Protein AF-A0A928BDB2-F1 (afdb_monomer_lite)

Structure (mmCIF, N/CA/C/O backbone):
data_AF-A0A928BDB2-F1
#
_entry.id   AF-A0A928BDB2-F1
#
loop_
_atom_site.group_PDB
_atom_site.id
_atom_site.type_symbol
_atom_site.label_atom_id
_atom_site.label_alt_id
_atom_site.label_comp_id
_atom_site.label_asym_id
_atom_site.label_entity_id
_atom_site.label_seq_id
_atom_site.pdbx_PDB_ins_code
_atom_site.Cartn_x
_atom_site.Cartn_y
_atom_site.Cartn_z
_atom_site.occupancy
_atom_site.B_iso_or_equiv
_atom_site.auth_seq_id
_atom_site.auth_comp_id
_atom_site.auth_asym_id
_atom_site.auth_atom_id
_atom_site.pdbx_PDB_model_num
ATOM 1 N N . MET A 1 1 ? -39.402 -9.674 5.452 1.00 31.55 1 MET A N 1
ATOM 2 C CA . MET A 1 1 ? -39.489 -10.466 6.699 1.00 31.55 1 MET A CA 1
ATOM 3 C C . MET A 1 1 ? -38.070 -10.908 7.059 1.00 31.55 1 MET A C 1
ATOM 5 O O . MET A 1 1 ? -37.524 -11.750 6.364 1.00 31.55 1 MET A O 1
ATOM 9 N N . LYS A 1 2 ? -37.408 -10.257 8.029 1.00 37.53 2 LYS A N 1
ATOM 10 C CA . LYS A 1 2 ? -36.080 -10.679 8.516 1.00 37.53 2 LYS A CA 1
ATOM 11 C C . LYS A 1 2 ? -36.307 -11.825 9.501 1.00 37.53 2 LYS A C 1
ATOM 13 O O . LYS A 1 2 ? -36.962 -11.607 10.514 1.00 37.53 2 LYS A O 1
ATOM 18 N N . ILE A 1 3 ? -35.839 -13.030 9.179 1.00 40.62 3 ILE A N 1
ATOM 19 C CA . ILE A 1 3 ? -35.934 -14.186 10.079 1.00 40.62 3 ILE A CA 1
ATOM 20 C C . ILE A 1 3 ? -34.938 -13.949 11.229 1.00 40.62 3 ILE A C 1
ATOM 22 O O . ILE A 1 3 ? -33.734 -13.873 10.967 1.00 40.62 3 ILE A O 1
ATOM 26 N N . PRO A 1 4 ? -35.391 -13.788 12.485 1.00 36.84 4 PRO A N 1
ATOM 27 C CA . PRO A 1 4 ? -34.483 -13.612 13.612 1.00 36.84 4 PRO A CA 1
ATOM 28 C C . PRO A 1 4 ? -33.701 -14.916 13.831 1.00 36.84 4 PRO A C 1
ATOM 30 O O . PRO A 1 4 ? -34.296 -15.965 14.056 1.00 36.84 4 PRO A O 1
ATOM 33 N N . GLY A 1 5 ? -32.368 -14.862 13.723 1.00 44.06 5 GLY A N 1
ATOM 34 C CA . GLY A 1 5 ? -31.477 -16.014 13.955 1.00 44.06 5 GLY A CA 1
ATOM 35 C C . GLY A 1 5 ? -30.573 -16.421 12.784 1.00 44.06 5 GLY A C 1
ATOM 36 O O . GLY A 1 5 ? -29.736 -17.305 12.948 1.00 44.06 5 GLY A O 1
ATOM 37 N N . LEU A 1 6 ? -30.683 -15.763 11.626 1.00 42.44 6 LEU A N 1
ATOM 38 C CA . LEU A 1 6 ? -29.820 -15.984 10.459 1.00 42.44 6 LEU A CA 1
ATOM 39 C C . LEU A 1 6 ? -29.022 -14.712 10.131 1.00 42.44 6 LEU A C 1
ATOM 41 O O . LEU A 1 6 ? -29.273 -14.033 9.141 1.00 42.44 6 LEU A O 1
ATOM 45 N N . SER A 1 7 ? -28.042 -14.378 10.973 1.00 45.59 7 SER A N 1
ATOM 46 C CA . SER A 1 7 ? -26.923 -13.539 10.536 1.00 45.59 7 SER A CA 1
ATOM 47 C C . SER A 1 7 ? -25.962 -14.429 9.747 1.00 45.59 7 SER A C 1
ATOM 49 O O . SER A 1 7 ? -25.246 -15.267 10.304 1.00 45.59 7 SER A O 1
ATOM 51 N N . PHE A 1 8 ? -26.003 -14.313 8.420 1.00 44.00 8 PHE A N 1
ATOM 52 C CA . PHE A 1 8 ? -24.999 -14.919 7.552 1.00 44.00 8 PHE A CA 1
ATOM 53 C C . PHE A 1 8 ? -23.675 -14.195 7.800 1.00 44.00 8 PHE A C 1
ATOM 55 O O . PHE A 1 8 ? -23.442 -13.100 7.308 1.00 44.00 8 PHE A O 1
ATOM 62 N N . SER A 1 9 ? -22.827 -14.794 8.630 1.00 52.53 9 SER A N 1
ATOM 63 C CA . SER A 1 9 ? -21.434 -14.387 8.757 1.00 52.53 9 SER A CA 1
ATOM 64 C C . SER A 1 9 ? -20.658 -15.031 7.613 1.00 52.53 9 SER A C 1
ATOM 66 O O . SER A 1 9 ? -20.675 -16.262 7.493 1.00 52.53 9 SER A O 1
ATOM 68 N N . LEU A 1 10 ? -19.958 -14.225 6.805 1.00 54.22 10 LEU A N 1
ATOM 69 C CA . LEU A 1 10 ? -19.042 -14.729 5.776 1.00 54.22 10 LEU A CA 1
ATOM 70 C C . LEU A 1 10 ? -18.077 -15.759 6.379 1.00 54.22 10 LEU A C 1
ATOM 72 O O . LEU A 1 10 ? -17.937 -16.845 5.834 1.00 54.22 10 LEU A O 1
ATOM 76 N N . LYS A 1 11 ? -17.552 -15.507 7.589 1.00 53.16 11 LYS A N 1
ATOM 77 C CA . LYS A 1 11 ? -16.658 -16.405 8.354 1.00 53.16 11 LYS A CA 1
ATOM 78 C C . LYS A 1 11 ? -17.243 -17.819 8.574 1.00 53.16 11 LYS A C 1
ATOM 80 O O . LYS A 1 11 ? -16.490 -18.792 8.690 1.00 53.16 11 LYS A O 1
ATOM 85 N N . ARG A 1 12 ? -18.579 -17.958 8.597 1.00 54.62 12 ARG A N 1
ATOM 86 C CA . ARG A 1 12 ? -19.297 -19.248 8.659 1.00 54.62 12 ARG A CA 1
ATOM 87 C C . ARG A 1 12 ? -19.450 -19.891 7.274 1.00 54.62 12 ARG A C 1
ATOM 89 O O . ARG A 1 12 ? -19.385 -21.114 7.184 1.00 54.62 12 ARG A O 1
ATOM 96 N N . ALA A 1 13 ? -19.611 -19.086 6.222 1.00 58.12 13 ALA A N 1
ATOM 97 C CA . ALA A 1 13 ? -19.701 -19.534 4.831 1.00 58.12 13 ALA A CA 1
ATOM 98 C C . ALA A 1 13 ? -18.347 -20.019 4.272 1.00 58.12 13 ALA A C 1
ATOM 100 O O . ALA A 1 13 ? -18.311 -21.063 3.629 1.00 58.12 13 ALA A O 1
ATOM 101 N N . VAL A 1 14 ? -17.229 -19.355 4.605 1.00 63.56 14 VAL A N 1
ATOM 102 C CA . VAL A 1 14 ? -15.858 -19.786 4.227 1.00 63.56 14 VAL A CA 1
ATOM 103 C C . VAL A 1 14 ? -15.318 -20.957 5.066 1.00 63.56 14 VAL A C 1
ATOM 105 O O . VAL A 1 14 ? -14.190 -21.399 4.882 1.00 63.56 14 VAL A O 1
ATOM 108 N N . GLY A 1 15 ? -16.096 -21.491 6.015 1.00 49.78 15 GLY A N 1
ATOM 109 C CA . GLY A 1 15 ? -15.722 -22.698 6.764 1.00 49.78 15 GLY A CA 1
ATOM 110 C C . GLY A 1 15 ? -14.639 -22.510 7.838 1.00 49.78 15 GLY A C 1
ATOM 111 O O . GLY A 1 15 ? -14.321 -23.468 8.547 1.00 49.78 15 GLY A O 1
ATOM 112 N N . ILE A 1 16 ? -14.133 -21.292 8.054 1.00 66.62 16 ILE A N 1
ATOM 113 C CA . ILE A 1 16 ? -13.156 -20.967 9.112 1.00 66.62 16 ILE A CA 1
ATOM 114 C C . ILE A 1 16 ? -13.710 -21.350 10.492 1.00 66.62 16 ILE A C 1
ATOM 116 O O . ILE A 1 16 ? -13.006 -21.938 11.318 1.00 66.62 16 ILE A O 1
ATOM 120 N N . SER A 1 17 ? -15.004 -21.106 10.732 1.00 64.94 17 SER A N 1
ATOM 121 C CA . SER A 1 17 ? -15.677 -21.547 11.962 1.00 64.94 17 SER A CA 1
ATOM 122 C C . SER A 1 17 ? -15.656 -23.071 12.135 1.00 64.94 17 SER A C 1
ATOM 124 O O . SER A 1 17 ? -15.463 -23.561 13.248 1.00 64.94 17 SER A O 1
ATOM 126 N N . ALA A 1 18 ? -15.811 -23.831 11.047 1.00 64.69 18 ALA A N 1
ATOM 127 C CA . ALA A 1 18 ? -15.796 -25.291 11.083 1.00 64.69 18 ALA A CA 1
ATOM 128 C C . ALA A 1 18 ? -14.384 -25.841 11.345 1.00 64.69 18 ALA A C 1
ATOM 130 O O . ALA A 1 18 ? -14.238 -26.819 12.080 1.00 64.69 18 ALA A O 1
ATOM 131 N N . ILE A 1 19 ? -13.344 -25.196 10.808 1.00 71.06 19 ILE A N 1
ATOM 132 C CA . ILE A 1 19 ? -11.939 -25.549 11.065 1.00 71.06 19 ILE A CA 1
ATOM 133 C C . ILE A 1 19 ? -11.584 -25.288 12.534 1.00 71.06 19 ILE A C 1
ATOM 135 O O . ILE A 1 19 ? -11.127 -26.209 13.214 1.00 71.06 19 ILE A O 1
ATOM 139 N N . LYS A 1 20 ? -11.886 -24.092 13.065 1.00 64.69 20 LYS A N 1
ATOM 140 C CA . LYS A 1 20 ? -11.683 -23.763 14.491 1.00 64.69 20 LYS A CA 1
ATOM 141 C C . LYS A 1 20 ? -12.391 -24.773 15.403 1.00 64.69 20 LYS A C 1
ATOM 143 O O . LYS A 1 20 ? -11.802 -25.276 16.359 1.00 64.69 20 LYS A O 1
ATOM 148 N N . GLN A 1 21 ? -13.620 -25.161 15.059 1.00 67.44 21 GLN A N 1
ATOM 149 C CA . GLN A 1 21 ? -14.388 -26.145 15.823 1.00 67.44 21 GLN A CA 1
ATOM 150 C C . GLN A 1 21 ? -13.812 -27.570 15.735 1.00 67.44 21 GLN A C 1
ATOM 152 O O . GLN A 1 21 ? -13.824 -28.288 16.736 1.00 67.44 21 GLN A O 1
ATOM 157 N N . LYS A 1 22 ? -13.291 -27.995 14.574 1.00 72.50 22 LYS A N 1
ATOM 158 C CA . LYS A 1 22 ? -12.616 -29.297 14.408 1.00 72.50 22 LYS A CA 1
ATOM 159 C C . LYS A 1 22 ? -11.317 -29.364 15.211 1.00 72.50 22 LYS A C 1
ATOM 161 O O . LYS A 1 22 ? -11.119 -30.336 15.935 1.00 72.50 22 LYS A O 1
ATOM 166 N N . VAL A 1 23 ? -10.491 -28.317 15.153 1.00 63.38 23 VAL A N 1
ATOM 167 C CA . VAL A 1 23 ? -9.261 -28.204 15.956 1.00 63.38 23 VAL A CA 1
ATOM 168 C C . VAL A 1 23 ? -9.592 -28.205 17.449 1.00 63.38 23 VAL A C 1
ATOM 170 O O . VAL A 1 23 ? -8.959 -28.925 18.219 1.00 63.38 23 VAL A O 1
ATOM 173 N N . SER A 1 24 ? -10.642 -27.487 17.859 1.00 62.03 24 SER A N 1
ATOM 174 C CA . SER A 1 24 ? -11.088 -27.455 19.255 1.00 62.03 24 SER A CA 1
ATOM 175 C C . SER A 1 24 ? -11.591 -28.811 19.765 1.00 62.03 24 SER A C 1
ATOM 177 O O . SER A 1 24 ? -11.286 -29.196 20.892 1.00 62.03 24 SER A O 1
ATOM 179 N N . LYS A 1 25 ? -12.311 -29.577 18.932 1.00 67.62 25 LYS A N 1
ATOM 180 C CA . LYS A 1 25 ? -12.757 -30.941 19.270 1.00 67.62 25 LYS A CA 1
ATOM 181 C C . LYS A 1 25 ? -11.599 -31.940 19.324 1.00 67.62 25 LYS A C 1
ATOM 183 O O . LYS A 1 25 ? -11.608 -32.802 20.193 1.00 67.62 25 LYS A O 1
ATOM 188 N N . ALA A 1 26 ? -10.623 -31.818 18.423 1.00 61.00 26 ALA A N 1
ATOM 189 C CA . ALA A 1 26 ? -9.478 -32.725 18.347 1.00 61.00 26 ALA A CA 1
ATOM 190 C C . ALA A 1 26 ? -8.473 -32.505 19.490 1.00 61.00 26 ALA A C 1
ATOM 192 O O . ALA A 1 26 ? -7.998 -33.461 20.091 1.00 61.00 26 ALA A O 1
ATOM 193 N N . THR A 1 27 ? -8.173 -31.245 19.814 1.00 61.44 27 THR A N 1
ATOM 194 C CA . THR A 1 27 ? -7.215 -30.880 20.877 1.00 61.44 27 THR A CA 1
ATOM 195 C C . THR A 1 27 ? -7.868 -30.763 22.255 1.00 61.44 27 THR A C 1
ATOM 197 O O . THR A 1 27 ? -7.186 -30.705 23.276 1.00 61.44 27 THR A O 1
ATOM 200 N N . GLY A 1 28 ? -9.200 -30.665 22.309 1.00 49.97 28 GLY A N 1
ATOM 201 C CA . GLY A 1 28 ? -9.948 -30.342 23.521 1.00 49.97 28 GLY A CA 1
ATOM 202 C C . GLY A 1 28 ? -9.717 -28.911 24.023 1.00 49.97 28 GLY A C 1
ATOM 203 O O . GLY A 1 28 ? -10.238 -28.560 25.086 1.00 49.97 28 GLY A O 1
ATOM 204 N N . ILE A 1 29 ? -8.935 -28.087 23.320 1.00 56.69 29 ILE A N 1
ATOM 205 C CA . ILE A 1 29 ? -8.641 -26.699 23.683 1.00 56.69 29 ILE A CA 1
ATOM 206 C C . ILE A 1 29 ? -9.730 -25.815 23.061 1.00 56.69 29 ILE A C 1
ATOM 208 O O . ILE A 1 29 ? -9.936 -25.855 21.846 1.00 56.69 29 ILE A O 1
ATOM 212 N N . PRO A 1 30 ? -10.489 -25.052 23.864 1.00 58.44 30 PRO A N 1
ATOM 213 C CA . PRO A 1 30 ? -11.507 -24.158 23.333 1.00 58.44 30 PRO A CA 1
ATOM 214 C C . PRO 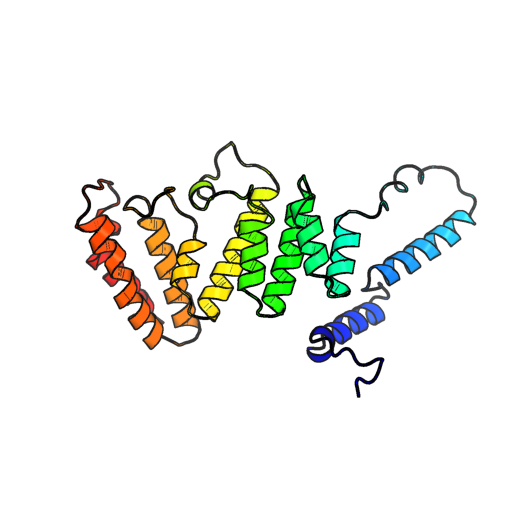A 1 30 ? -10.880 -23.135 22.383 1.00 58.44 30 PRO A C 1
ATOM 216 O O . PRO A 1 30 ? -9.984 -22.399 22.771 1.00 58.44 30 PRO A O 1
ATOM 219 N N . SER A 1 31 ? -11.358 -23.073 21.142 1.00 52.97 31 SER A N 1
ATOM 220 C CA . SER A 1 31 ? -10.875 -22.109 20.141 1.00 52.97 31 SER A CA 1
ATOM 221 C C . SER A 1 31 ? -11.578 -20.749 20.231 1.00 52.97 31 SER A C 1
ATOM 223 O O . SER A 1 31 ? -11.458 -19.933 19.321 1.00 52.97 31 SER A O 1
ATOM 225 N N . THR A 1 32 ? -12.394 -20.544 21.268 1.00 53.66 32 THR A N 1
ATOM 226 C CA . THR A 1 32 ? -13.110 -19.298 21.546 1.00 53.66 32 THR A CA 1
ATOM 227 C C . THR A 1 32 ? -12.691 -18.785 22.914 1.00 53.66 32 THR A C 1
ATOM 229 O O . THR A 1 32 ? -12.560 -19.569 23.859 1.00 53.66 32 THR A O 1
ATOM 232 N N . ARG A 1 33 ? -12.516 -17.466 23.034 1.00 48.22 33 ARG A N 1
ATOM 233 C CA . ARG A 1 33 ? -12.092 -16.800 24.272 1.00 48.22 33 ARG A CA 1
ATOM 234 C C . ARG A 1 33 ? -13.003 -17.158 25.453 1.00 48.22 33 ARG A C 1
ATOM 236 O O . ARG A 1 33 ? -12.516 -17.657 26.459 1.00 48.22 33 ARG A O 1
ATOM 243 N N . GLN A 1 34 ? -14.326 -17.103 25.261 1.00 54.03 34 GLN A N 1
ATOM 244 C CA . GLN A 1 34 ? -15.319 -17.544 26.260 1.00 54.03 34 GLN A CA 1
ATOM 245 C C . GLN A 1 34 ? -15.199 -19.026 26.647 1.00 54.03 34 GLN A C 1
ATOM 247 O O . GLN A 1 34 ? -15.426 -19.406 27.798 1.00 54.03 34 GLN A O 1
ATOM 252 N N . GLY A 1 35 ? -14.877 -19.900 25.689 1.00 49.28 35 GLY A N 1
ATOM 253 C CA . GLY A 1 35 ? -14.665 -21.317 25.966 1.00 49.28 35 GLY A CA 1
ATOM 254 C C . GLY A 1 35 ? -13.402 -21.540 26.797 1.00 49.28 35 GLY A C 1
ATOM 255 O O . GLY A 1 35 ? -13.408 -22.359 27.721 1.00 49.28 35 GLY A O 1
ATOM 256 N N . LEU A 1 36 ? -12.345 -20.780 26.500 1.00 61.34 36 LEU A N 1
ATOM 257 C CA . LEU A 1 36 ? -11.081 -20.792 27.228 1.00 61.34 36 LEU A CA 1
ATOM 258 C C . LEU A 1 36 ? -11.302 -20.292 28.661 1.00 61.34 36 LEU A C 1
ATOM 260 O O . LEU A 1 36 ? -10.942 -20.981 29.612 1.00 61.34 36 LEU A O 1
ATOM 264 N N . GLU A 1 37 ? -12.012 -19.175 28.813 1.00 55.47 37 GLU A N 1
ATOM 265 C CA . GLU A 1 37 ? -12.421 -18.584 30.091 1.00 55.47 37 GLU A CA 1
ATOM 266 C C . GLU A 1 37 ? -13.266 -19.543 30.934 1.00 55.47 37 GLU A C 1
ATOM 268 O O . GLU A 1 37 ? -13.017 -19.689 32.127 1.00 55.47 37 GLU A O 1
ATOM 273 N N . ARG A 1 38 ? -14.218 -20.277 30.341 1.00 68.69 38 ARG A N 1
ATOM 274 C CA . ARG A 1 38 ? -14.988 -21.308 31.063 1.00 68.69 38 ARG A CA 1
ATOM 275 C C . ARG A 1 38 ? -14.126 -22.481 31.514 1.00 68.69 38 ARG A C 1
ATOM 277 O O . ARG A 1 38 ? -14.346 -23.010 32.603 1.00 68.69 38 ARG A O 1
ATOM 284 N N . LYS A 1 39 ? -13.166 -22.918 30.695 1.00 61.91 39 LYS A N 1
ATOM 285 C CA . LYS A 1 39 ? -12.302 -24.064 31.018 1.00 61.91 39 LYS A CA 1
ATOM 286 C C . LYS A 1 39 ? -11.259 -23.697 32.073 1.00 61.91 39 LYS A C 1
ATOM 288 O O . LYS A 1 39 ? -11.028 -24.478 32.998 1.00 61.91 39 LYS A O 1
ATOM 293 N N . ILE A 1 40 ? -10.703 -22.492 31.983 1.00 57.22 40 ILE A N 1
ATOM 294 C CA . ILE A 1 40 ? -9.798 -21.910 32.976 1.00 57.22 40 ILE A CA 1
ATOM 295 C C . ILE A 1 40 ? -10.572 -21.609 34.260 1.00 57.22 40 ILE A C 1
ATOM 297 O O . ILE A 1 40 ? -10.187 -22.105 35.309 1.00 57.22 40 ILE A O 1
ATOM 301 N N . GLY A 1 41 ? -11.718 -20.930 34.189 1.00 48.34 41 GLY A N 1
ATOM 302 C CA . GLY A 1 41 ? -12.577 -20.619 35.337 1.00 48.34 41 GLY A CA 1
ATOM 303 C C . GLY A 1 41 ? -13.124 -21.859 36.050 1.00 48.34 41 GLY A C 1
ATOM 304 O O . GLY A 1 41 ? -13.133 -21.914 37.278 1.00 48.34 41 GLY A O 1
ATOM 305 N N . GLY A 1 42 ? -13.496 -22.909 35.310 1.00 60.97 42 GLY A N 1
ATOM 306 C CA . GLY A 1 42 ? -13.888 -24.201 35.883 1.00 60.97 42 GLY A CA 1
ATOM 307 C C . GLY A 1 42 ? -12.726 -24.934 36.561 1.00 60.97 42 GLY A C 1
ATOM 308 O O . GLY A 1 42 ? -12.913 -25.555 37.609 1.00 60.97 42 GLY A O 1
ATOM 309 N N . SER A 1 43 ? -11.518 -24.829 36.002 1.00 56.12 43 SER A N 1
ATOM 310 C CA . SER A 1 43 ? -10.293 -25.365 36.613 1.00 56.12 43 SER A CA 1
ATOM 311 C C . SER A 1 43 ? -9.891 -24.564 37.855 1.00 56.12 43 SER A C 1
ATOM 313 O O . SER A 1 43 ? -9.513 -25.155 38.864 1.00 56.12 43 SER A O 1
ATOM 315 N N . LEU A 1 44 ? -10.085 -23.243 37.829 1.00 48.53 44 LEU A N 1
ATOM 316 C CA . LEU A 1 44 ? -9.859 -22.327 38.945 1.00 48.53 44 LEU A CA 1
ATOM 317 C C . LEU A 1 44 ? -10.838 -22.603 40.095 1.00 48.53 44 LEU A C 1
ATOM 319 O O . LEU A 1 44 ? -10.417 -22.729 41.236 1.00 48.53 44 LEU A O 1
ATOM 323 N N . MET A 1 45 ? -12.132 -22.803 39.814 1.00 53.72 45 MET A N 1
ATOM 324 C CA . MET A 1 45 ? -13.127 -23.181 40.832 1.00 53.72 45 MET A CA 1
ATOM 325 C C . MET A 1 45 ? -12.842 -24.550 41.460 1.00 53.72 45 MET A C 1
ATOM 327 O O . MET A 1 45 ? -13.085 -24.743 42.654 1.00 53.72 45 MET A O 1
ATOM 331 N N . LYS A 1 46 ? -12.329 -25.509 40.678 1.00 50.34 46 LYS A N 1
ATOM 332 C CA . LYS A 1 46 ? -11.887 -26.811 41.201 1.00 50.34 46 LYS A CA 1
ATOM 333 C C . LYS A 1 46 ? -10.633 -26.673 42.068 1.00 50.34 46 LYS A C 1
ATOM 335 O O . LYS A 1 46 ? -10.576 -27.297 43.123 1.00 50.34 46 LYS A O 1
ATOM 340 N N . ALA A 1 47 ? -9.688 -25.820 41.672 1.00 46.28 47 ALA A N 1
ATOM 341 C CA . ALA A 1 47 ? -8.482 -25.523 42.441 1.00 46.28 47 ALA A CA 1
ATOM 342 C C . ALA A 1 47 ? -8.790 -24.767 43.747 1.00 46.28 47 ALA A C 1
ATOM 344 O O . ALA A 1 47 ? -8.222 -25.089 44.781 1.00 46.28 47 ALA A O 1
ATOM 345 N N . VAL A 1 48 ? -9.759 -23.844 43.745 1.00 49.41 48 VAL A N 1
ATOM 346 C CA . VAL A 1 48 ? -10.191 -23.085 44.937 1.00 49.41 48 VAL A CA 1
ATOM 347 C C . VAL A 1 48 ? -10.877 -23.974 45.986 1.00 49.41 48 VAL A C 1
ATOM 349 O O . VAL A 1 48 ? -10.789 -23.696 47.180 1.00 49.41 48 VAL A O 1
ATOM 352 N N . LYS A 1 49 ? -11.512 -25.085 45.587 1.00 51.72 49 LYS A N 1
ATOM 353 C CA . LYS A 1 49 ? -12.023 -26.091 46.542 1.00 51.72 49 LYS A CA 1
ATOM 354 C C . LYS A 1 49 ? -10.932 -27.025 47.091 1.00 51.72 49 LYS A C 1
ATOM 356 O O . LYS A 1 49 ? -11.179 -27.717 48.078 1.00 51.72 49 LYS A O 1
ATOM 361 N N . GLY A 1 50 ? -9.739 -27.040 46.495 1.00 43.59 50 GLY A N 1
ATOM 362 C CA . GLY A 1 50 ? -8.585 -27.800 46.966 1.00 43.59 50 GLY A CA 1
ATOM 363 C C . GLY A 1 50 ? -7.699 -26.945 47.869 1.00 43.59 50 GLY A C 1
ATOM 364 O O . GLY A 1 50 ? -6.961 -26.087 47.402 1.00 43.59 50 GLY A O 1
ATOM 365 N N . LYS A 1 51 ? -7.751 -27.180 49.183 1.00 44.97 51 LYS A N 1
ATOM 366 C CA . LYS A 1 51 ? -6.834 -26.572 50.160 1.00 44.97 51 LYS A CA 1
ATOM 367 C C . LYS A 1 51 ? -5.373 -26.835 49.773 1.00 44.97 51 LYS A C 1
ATOM 369 O O . LYS A 1 51 ? -4.863 -27.921 50.025 1.00 44.97 51 LYS A O 1
ATOM 374 N N . SER A 1 52 ? -4.669 -25.841 49.246 1.00 35.44 52 SER A N 1
ATOM 375 C CA . SER A 1 52 ? -3.202 -25.800 49.227 1.00 35.44 52 SER A CA 1
ATOM 376 C C . SER A 1 52 ? -2.751 -24.348 49.129 1.00 35.44 52 SER A C 1
ATOM 378 O O . SER A 1 52 ? -3.055 -23.643 48.173 1.00 35.44 52 SER A O 1
ATOM 380 N N . LYS A 1 53 ? -2.095 -23.889 50.193 1.00 43.53 53 LYS A N 1
ATOM 381 C CA . LYS A 1 53 ? -1.508 -22.556 50.318 1.00 43.53 53 LYS A CA 1
ATOM 382 C C . LYS A 1 53 ? -0.316 -22.406 49.362 1.00 43.53 53 LYS A C 1
ATOM 384 O O . LYS A 1 53 ? 0.358 -23.387 49.077 1.00 43.53 53 LYS A O 1
ATOM 389 N N . MET A 1 54 ? -0.005 -21.146 49.057 1.00 39.19 54 MET A N 1
ATOM 390 C CA . MET A 1 54 ? 1.246 -20.639 48.475 1.00 39.19 54 MET A CA 1
ATOM 391 C C . MET A 1 54 ? 1.338 -20.669 46.934 1.00 39.19 54 MET A C 1
ATOM 393 O O . MET A 1 54 ? 1.395 -21.728 46.326 1.00 39.19 54 MET A O 1
ATOM 397 N N . CYS A 1 55 ? 1.383 -19.457 46.354 1.00 34.59 55 CYS A N 1
ATOM 398 C CA . CYS A 1 55 ? 1.794 -19.031 44.995 1.00 34.59 55 CYS A CA 1
ATOM 399 C C . CYS A 1 55 ? 0.747 -18.395 44.064 1.00 34.59 55 CYS A C 1
ATOM 401 O O . CYS A 1 55 ? 1.145 -17.689 43.143 1.00 34.59 55 CYS A O 1
ATOM 403 N N . LEU A 1 56 ? -0.562 -18.506 44.297 1.00 35.88 56 LEU A N 1
ATOM 404 C CA . LEU A 1 56 ? -1.550 -18.015 43.315 1.00 35.88 56 LEU A CA 1
ATOM 405 C C . LEU A 1 56 ? -2.092 -16.590 43.560 1.00 35.88 56 LEU A C 1
ATOM 407 O O . LEU A 1 56 ? -3.225 -16.292 43.200 1.00 35.88 56 LEU A O 1
ATOM 411 N N . LEU A 1 57 ? -1.311 -15.708 44.188 1.00 39.47 57 LEU A N 1
ATOM 412 C CA . LEU A 1 57 ? -1.695 -14.301 44.417 1.00 39.47 57 LEU A CA 1
ATOM 413 C C . LEU A 1 57 ? -1.000 -13.310 43.468 1.00 39.47 57 LEU A C 1
ATOM 415 O O . LEU A 1 57 ? -1.292 -12.122 43.519 1.00 39.47 57 LEU A O 1
ATOM 419 N N . ILE A 1 58 ? -0.139 -13.792 42.564 1.00 41.78 58 ILE A N 1
ATOM 420 C CA . ILE A 1 58 ? 0.626 -12.945 41.628 1.00 41.78 58 ILE A CA 1
ATOM 421 C C . ILE A 1 58 ? 0.031 -12.959 40.201 1.00 41.78 58 ILE A C 1
ATOM 423 O O . ILE A 1 58 ? 0.392 -12.135 39.374 1.00 41.78 58 ILE A O 1
ATOM 427 N N . LEU A 1 59 ? -0.949 -13.825 39.904 1.00 41.66 59 LEU A N 1
ATOM 428 C CA . LEU A 1 59 ? -1.490 -13.994 38.540 1.00 41.66 59 LEU A CA 1
ATOM 429 C C . LEU A 1 59 ? -2.993 -13.709 38.385 1.00 41.66 59 LEU A C 1
ATOM 431 O O . LEU A 1 59 ? -3.570 -14.026 37.350 1.00 41.66 59 LEU A O 1
ATOM 435 N N . VAL A 1 60 ? -3.651 -13.123 39.392 1.00 36.03 60 VAL A N 1
ATOM 436 C CA . VAL A 1 60 ? -5.120 -12.960 39.393 1.00 36.03 60 VAL A CA 1
ATOM 437 C C . VAL A 1 60 ? -5.627 -11.524 39.137 1.00 36.03 60 VAL A C 1
ATOM 439 O O . VAL A 1 60 ? -6.755 -11.412 38.664 1.00 36.03 60 VAL A O 1
ATOM 442 N N . PRO A 1 61 ? -4.855 -10.420 39.265 1.00 40.50 61 PRO A N 1
ATOM 443 C CA . PRO A 1 61 ? -5.336 -9.122 38.774 1.00 40.50 61 PRO A CA 1
ATOM 444 C C . PRO A 1 61 ? -5.116 -8.868 37.271 1.00 40.50 61 PRO A C 1
ATOM 446 O O . PRO A 1 61 ? -5.519 -7.817 36.793 1.00 40.50 61 PRO A O 1
ATOM 449 N N . PHE A 1 62 ? -4.502 -9.781 36.504 1.00 39.41 62 PHE A N 1
ATOM 450 C CA . PHE A 1 62 ? -4.224 -9.569 35.066 1.00 39.41 62 PHE A CA 1
ATOM 451 C C . PHE A 1 62 ? -5.271 -10.202 34.126 1.00 39.41 62 PHE A C 1
ATOM 453 O O . PHE A 1 62 ? -5.039 -10.373 32.937 1.00 39.41 62 PHE A O 1
ATOM 460 N N . VAL A 1 63 ? -6.453 -10.542 34.649 1.00 38.66 63 VAL A N 1
ATOM 461 C CA . VAL A 1 63 ? -7.670 -10.743 33.835 1.00 38.66 63 VAL A CA 1
ATOM 462 C C . VAL A 1 63 ? -8.595 -9.533 34.022 1.00 38.66 63 VAL A C 1
ATOM 464 O O . VAL A 1 63 ? -9.814 -9.642 34.124 1.00 38.66 63 VAL A O 1
ATOM 467 N N . LEU A 1 64 ? -7.989 -8.344 34.107 1.00 37.03 64 LEU A N 1
ATOM 468 C CA . LEU A 1 64 ? -8.664 -7.095 33.780 1.00 37.03 64 LEU A CA 1
ATOM 469 C C . LEU A 1 64 ? -9.110 -7.204 32.321 1.00 37.03 64 LEU A C 1
ATOM 471 O O . LEU A 1 64 ? -8.337 -7.639 31.469 1.00 37.03 64 LEU A O 1
ATOM 475 N N . ALA A 1 65 ? -10.357 -6.841 32.033 1.00 50.16 65 ALA A N 1
ATOM 476 C CA . ALA A 1 65 ? -10.833 -6.667 30.671 1.00 50.16 65 ALA A CA 1
ATOM 477 C C . ALA A 1 65 ? -9.926 -5.643 29.967 1.00 50.16 65 ALA A C 1
ATOM 479 O O . ALA A 1 65 ? -10.126 -4.439 30.120 1.00 50.16 65 ALA A O 1
ATOM 480 N N . SER A 1 66 ? -8.888 -6.118 29.268 1.00 62.06 66 SER A N 1
ATOM 481 C CA . SER A 1 66 ? -8.017 -5.260 28.463 1.00 62.06 66 SER A CA 1
ATOM 482 C C . SER A 1 66 ? -8.896 -4.498 27.477 1.00 62.06 66 SER A C 1
ATOM 484 O O . SER A 1 66 ? -9.906 -5.032 27.001 1.00 62.06 66 SER A O 1
ATOM 486 N N . CYS A 1 67 ? -8.539 -3.242 27.199 1.00 63.16 67 CYS A N 1
ATOM 487 C CA . CYS A 1 67 ? -9.280 -2.394 26.272 1.00 63.16 67 CYS A CA 1
ATOM 488 C C . CYS A 1 67 ? -9.514 -3.120 24.933 1.00 63.16 67 CYS A C 1
ATOM 490 O O . CYS A 1 67 ? -10.633 -3.111 24.415 1.00 63.16 67 CYS A O 1
ATOM 492 N N . SER A 1 68 ? -8.510 -3.885 24.488 1.00 69.69 68 SER A N 1
ATOM 493 C CA . SER A 1 68 ? -8.550 -4.769 23.316 1.00 69.69 68 SER A CA 1
ATOM 494 C C . SER A 1 68 ? -9.699 -5.786 23.330 1.00 69.69 68 SER A C 1
ATOM 496 O O . SER A 1 68 ? -10.365 -5.971 22.319 1.00 69.69 68 SER A O 1
ATOM 498 N N . ALA A 1 69 ? -10.006 -6.408 24.472 1.00 74.31 69 ALA A N 1
ATOM 499 C CA . ALA A 1 69 ? -11.041 -7.441 24.582 1.00 74.31 69 ALA A CA 1
ATOM 500 C C . ALA A 1 69 ? -12.453 -6.870 24.404 1.00 74.31 69 ALA A C 1
ATOM 502 O O . ALA A 1 69 ? -13.325 -7.484 23.788 1.00 74.31 69 ALA A O 1
ATOM 503 N N . ASN A 1 70 ? -12.680 -5.676 24.953 1.00 79.25 70 ASN A N 1
ATOM 504 C CA . ASN A 1 70 ? -13.934 -4.961 24.751 1.00 79.25 70 ASN A CA 1
ATOM 505 C C . ASN A 1 70 ? -14.039 -4.436 23.313 1.00 79.25 70 ASN A C 1
ATOM 507 O O . ASN A 1 70 ? -15.139 -4.405 22.766 1.00 79.25 70 ASN A O 1
ATOM 511 N N . PHE A 1 71 ? -12.911 -4.059 22.703 1.00 86.38 71 PHE A N 1
ATOM 512 C CA . PHE A 1 71 ? -12.844 -3.612 21.315 1.00 86.38 71 PHE A CA 1
ATOM 513 C C . PHE A 1 71 ? -13.163 -4.732 20.321 1.00 86.38 71 PHE A C 1
ATOM 515 O O . PHE A 1 71 ? -14.060 -4.574 19.497 1.00 86.38 71 PHE A O 1
ATOM 522 N N . GLU A 1 72 ? -12.529 -5.894 20.481 1.00 81.50 72 GLU A N 1
ATOM 523 C CA . GLU A 1 72 ? -12.781 -7.111 19.700 1.00 81.50 72 GLU A CA 1
ATOM 524 C C . GLU A 1 72 ? -14.273 -7.475 19.714 1.00 81.50 72 GLU A C 1
ATOM 526 O O . GLU A 1 72 ? -14.888 -7.665 18.667 1.00 81.50 72 GLU A O 1
ATOM 531 N N . LYS A 1 73 ? -14.906 -7.448 20.894 1.00 84.75 73 LYS A N 1
ATOM 532 C CA . LYS A 1 73 ? -16.345 -7.700 21.025 1.00 84.75 73 LYS A CA 1
ATOM 533 C C . LYS A 1 73 ? -17.203 -6.697 20.240 1.00 84.75 73 LYS A C 1
ATOM 535 O O . LYS A 1 73 ? -18.217 -7.087 19.668 1.00 84.75 73 LYS A O 1
ATOM 540 N N . MET A 1 74 ? -16.832 -5.415 20.202 1.00 85.19 74 MET A N 1
ATOM 541 C CA . MET A 1 74 ? -17.569 -4.419 19.410 1.00 85.19 74 MET A CA 1
ATOM 542 C C . MET A 1 74 ? -17.466 -4.696 17.909 1.00 85.19 74 MET A C 1
ATOM 544 O O . MET A 1 74 ? -18.468 -4.551 17.209 1.00 85.19 74 MET A O 1
ATOM 548 N N . ILE A 1 75 ? -16.293 -5.124 17.432 1.00 86.69 75 ILE A N 1
ATOM 549 C CA . ILE A 1 75 ? -16.095 -5.552 16.041 1.00 86.69 75 ILE A CA 1
ATOM 550 C C . ILE A 1 75 ? -16.970 -6.778 15.743 1.00 86.69 75 ILE A C 1
ATOM 552 O O . ILE A 1 75 ? -17.724 -6.764 14.773 1.00 86.69 75 ILE A O 1
ATOM 556 N N . GLU A 1 76 ? -16.955 -7.799 16.608 1.00 84.56 76 GLU A N 1
ATOM 557 C CA . GLU A 1 76 ? -17.781 -9.010 16.455 1.00 84.56 76 GLU A CA 1
ATOM 558 C C . GLU A 1 76 ? -19.292 -8.715 16.437 1.00 84.56 76 GLU A C 1
ATOM 560 O O . GLU A 1 76 ? -20.057 -9.388 15.741 1.00 84.56 76 GLU A O 1
ATOM 565 N N . GLU A 1 77 ? -19.734 -7.707 17.192 1.00 88.75 77 GLU A N 1
ATOM 566 C CA . GLU A 1 77 ? -21.123 -7.233 17.225 1.00 88.75 77 GLU A CA 1
ATOM 567 C C . GLU A 1 77 ? -21.485 -6.320 16.034 1.00 88.75 77 GLU A C 1
ATOM 569 O O . GLU A 1 77 ? -22.641 -5.908 15.913 1.00 88.75 77 GLU A O 1
ATOM 574 N N . GLY A 1 78 ? -20.529 -5.990 15.156 1.00 87.31 78 GLY A N 1
ATOM 575 C CA . GLY A 1 78 ? -20.725 -5.092 14.012 1.00 87.31 78 GLY A CA 1
ATOM 576 C C . GLY A 1 78 ? -20.886 -3.618 14.399 1.00 87.31 78 GLY A C 1
ATOM 577 O O . GLY A 1 78 ? -21.473 -2.826 13.659 1.00 87.31 78 GLY A O 1
ATOM 578 N N . ARG A 1 79 ? -20.406 -3.222 15.582 1.00 91.06 79 ARG A N 1
ATOM 579 C CA . ARG A 1 79 ? -20.550 -1.868 16.142 1.00 91.06 79 ARG A CA 1
ATOM 580 C C . ARG A 1 79 ? -19.398 -0.949 15.722 1.00 91.06 79 ARG A C 1
ATOM 582 O O . ARG A 1 79 ? -18.799 -0.269 16.553 1.00 91.06 79 ARG A O 1
ATOM 589 N N . TYR A 1 80 ? -19.100 -0.899 14.426 1.00 91.06 80 TYR A N 1
ATOM 590 C CA . TYR A 1 80 ? -17.904 -0.228 13.893 1.00 91.06 80 TYR A CA 1
ATOM 591 C C . TYR A 1 80 ? -17.860 1.282 14.185 1.00 91.06 80 TYR A C 1
ATOM 593 O O . TYR A 1 80 ? -16.845 1.801 14.634 1.00 91.06 80 TYR A O 1
ATOM 601 N N . ASN A 1 81 ? -18.997 1.977 14.074 1.00 92.00 81 ASN A N 1
ATOM 602 C CA . ASN A 1 81 ? -19.087 3.404 14.417 1.00 92.00 81 ASN A CA 1
ATOM 603 C C . ASN A 1 81 ? -18.768 3.690 15.896 1.00 92.00 81 ASN A C 1
ATOM 605 O O . ASN A 1 81 ? -18.277 4.769 16.234 1.00 92.00 81 ASN A O 1
ATOM 609 N N . ASP A 1 82 ? -19.095 2.758 16.794 1.00 92.25 82 ASP A N 1
ATOM 610 C CA . ASP A 1 82 ? -18.759 2.891 18.212 1.00 92.25 82 ASP A CA 1
ATOM 611 C C . ASP A 1 82 ? -17.267 2.622 18.431 1.00 92.25 82 ASP A C 1
ATOM 613 O O . ASP A 1 82 ? -16.623 3.357 19.183 1.00 92.25 82 ASP A O 1
ATOM 617 N N . ALA A 1 83 ? -16.717 1.628 17.726 1.00 92.06 83 ALA A N 1
ATOM 618 C CA . ALA A 1 83 ? -15.294 1.308 17.733 1.00 92.06 83 ALA A CA 1
ATOM 619 C C . ALA A 1 83 ? -14.448 2.514 17.283 1.00 92.06 83 ALA A C 1
ATOM 621 O O . ALA A 1 83 ? -13.564 2.938 18.024 1.00 92.06 83 ALA A O 1
ATOM 622 N N . GLU A 1 84 ? -14.785 3.167 16.166 1.00 93.31 84 GLU A N 1
ATOM 623 C CA . GLU A 1 84 ? -14.096 4.383 15.697 1.00 93.31 84 GLU A CA 1
ATOM 624 C C . GLU A 1 84 ? -14.148 5.529 16.719 1.00 93.31 84 GLU A C 1
ATOM 626 O O . GLU A 1 84 ? -13.152 6.214 16.968 1.00 93.31 84 GLU A O 1
ATOM 631 N N . LYS A 1 85 ? -15.312 5.757 17.344 1.00 92.62 85 LYS A N 1
ATOM 632 C CA . LYS A 1 85 ? -15.474 6.802 18.372 1.00 92.62 85 LYS A CA 1
ATOM 633 C C . LYS A 1 85 ? -14.615 6.538 19.601 1.00 92.62 85 LYS A C 1
ATOM 635 O O . LYS A 1 85 ? -14.135 7.494 20.213 1.00 92.62 85 LYS A O 1
ATOM 640 N N . ILE A 1 86 ? -14.486 5.274 19.997 1.00 91.62 86 ILE A N 1
ATOM 641 C CA . ILE A 1 86 ? -13.633 4.868 21.115 1.00 91.62 86 ILE A CA 1
ATOM 642 C C . ILE A 1 86 ? -12.171 5.033 20.718 1.00 91.62 86 ILE A C 1
ATOM 644 O O . ILE A 1 86 ? -11.437 5.697 21.445 1.00 91.62 86 ILE A O 1
ATOM 648 N N . LEU A 1 87 ? -11.785 4.553 19.536 1.00 92.00 87 LEU A N 1
ATOM 649 C CA . LEU A 1 87 ? -10.419 4.621 19.024 1.00 92.00 87 LEU A CA 1
ATOM 650 C C . LEU A 1 87 ? -9.879 6.058 18.977 1.00 92.00 87 LEU A C 1
ATOM 652 O O . LEU A 1 87 ? -8.776 6.321 19.451 1.00 92.00 87 LEU A O 1
ATOM 656 N N . LYS A 1 88 ? -10.695 7.023 18.527 1.00 91.25 88 LYS A N 1
ATOM 657 C CA . LYS A 1 88 ? -10.351 8.462 18.524 1.00 91.25 88 LYS A CA 1
ATOM 658 C C . LYS A 1 88 ? -10.046 9.038 19.910 1.00 91.25 88 LYS A C 1
ATOM 660 O O . LYS A 1 88 ? -9.397 10.073 20.014 1.00 91.25 88 LYS A O 1
ATOM 665 N N . LYS A 1 89 ? -10.546 8.407 20.975 1.00 90.50 89 LYS A N 1
ATOM 666 C CA . LYS A 1 89 ? -10.336 8.826 22.370 1.00 90.50 89 LYS A CA 1
ATOM 667 C C . LYS A 1 89 ? -9.247 8.015 23.073 1.00 90.50 89 LYS A C 1
ATOM 669 O O . LYS A 1 89 ? -8.828 8.407 24.162 1.00 90.50 89 LYS A O 1
ATOM 674 N N . MET A 1 90 ? -8.828 6.891 22.493 1.00 88.75 90 MET A N 1
ATOM 675 C CA . MET A 1 90 ? -7.794 6.031 23.059 1.00 88.75 90 MET A CA 1
ATOM 676 C C . MET A 1 90 ? -6.427 6.713 23.021 1.00 88.75 90 MET A C 1
ATOM 678 O O . MET A 1 90 ? -6.138 7.539 22.154 1.00 88.75 90 MET A O 1
ATOM 682 N N . LYS A 1 91 ? -5.588 6.346 23.988 1.00 84.44 91 LYS A N 1
ATOM 683 C CA . LYS A 1 91 ? -4.198 6.784 24.119 1.00 84.44 91 LYS A CA 1
ATOM 684 C C . LYS A 1 91 ? -3.326 5.581 24.453 1.00 84.44 91 LYS A C 1
ATOM 686 O O . LYS A 1 91 ? -3.816 4.614 25.032 1.00 84.44 91 LYS A O 1
ATOM 691 N N . GLY A 1 92 ? -2.034 5.697 24.170 1.00 81.25 92 GLY A N 1
ATOM 692 C CA . GLY A 1 92 ? -1.060 4.648 24.454 1.00 81.25 92 GLY A CA 1
ATOM 693 C C . GLY A 1 92 ? -1.071 3.523 23.422 1.00 81.25 92 GLY A C 1
ATOM 694 O O . GLY A 1 92 ? -1.827 3.550 22.455 1.00 81.25 92 GLY A O 1
ATOM 695 N N . ILE A 1 93 ? -0.204 2.539 23.652 1.00 75.94 93 ILE A N 1
ATOM 696 C CA . ILE A 1 93 ? 0.152 1.502 22.676 1.00 75.94 93 ILE A CA 1
ATOM 697 C C . ILE A 1 93 ? -1.052 0.648 22.246 1.00 75.94 93 ILE A C 1
ATOM 699 O O . ILE A 1 93 ? -1.201 0.380 21.062 1.00 75.94 93 ILE A O 1
ATOM 703 N N . GLU A 1 94 ? -1.971 0.320 23.165 1.00 81.56 94 GLU A N 1
ATOM 704 C CA . GLU A 1 94 ? -3.170 -0.489 22.860 1.00 81.56 94 GLU A CA 1
ATOM 705 C C . GLU A 1 94 ? -4.080 0.137 21.780 1.00 81.56 94 GLU A C 1
ATOM 707 O O . GLU A 1 94 ? -4.931 -0.547 21.206 1.00 81.56 94 GLU A O 1
ATOM 712 N N . LYS A 1 95 ? -3.938 1.444 21.505 1.00 87.19 95 LYS A N 1
ATOM 713 C CA . LYS A 1 95 ? -4.651 2.128 20.419 1.00 87.19 95 LYS A CA 1
ATOM 714 C C . LYS A 1 95 ? -4.306 1.525 19.060 1.00 87.19 95 LYS A C 1
ATOM 716 O O . LYS A 1 95 ? -5.213 1.349 18.255 1.00 87.19 95 LYS A O 1
ATOM 721 N N . TYR A 1 96 ? -3.036 1.222 18.819 1.00 85.88 96 TYR A N 1
ATOM 722 C CA . TYR A 1 96 ? -2.562 0.729 17.528 1.00 85.88 96 TYR A CA 1
ATOM 723 C C . TYR A 1 96 ? -3.047 -0.698 17.268 1.00 85.88 96 TYR A C 1
ATOM 725 O O . TYR A 1 96 ? -3.619 -0.950 16.213 1.00 85.88 96 TYR A O 1
ATOM 733 N N . ASP A 1 97 ? -3.007 -1.570 18.282 1.00 85.19 97 ASP A N 1
ATOM 734 C CA . ASP A 1 97 ? -3.599 -2.915 18.200 1.00 85.19 97 ASP A CA 1
ATOM 735 C C . ASP A 1 97 ? -5.099 -2.855 17.855 1.00 85.19 97 ASP A C 1
ATOM 737 O O . ASP A 1 97 ? -5.607 -3.613 17.028 1.00 85.19 97 ASP A O 1
ATOM 741 N N . CYS A 1 98 ? -5.840 -1.933 18.482 1.00 89.94 98 CYS A N 1
ATOM 742 C CA . CYS A 1 98 ? -7.267 -1.761 18.209 1.00 89.94 98 CYS A CA 1
ATOM 743 C C . CYS A 1 98 ? -7.537 -1.167 16.823 1.00 89.94 98 CYS A C 1
ATOM 745 O O . CYS A 1 98 ? -8.495 -1.570 16.162 1.00 89.94 98 CYS A O 1
ATOM 747 N N . ALA A 1 99 ? -6.708 -0.225 16.375 1.00 92.19 99 ALA A N 1
ATOM 748 C CA . ALA A 1 99 ? -6.799 0.331 15.033 1.00 92.19 99 ALA A CA 1
ATOM 749 C C . ALA A 1 99 ? -6.554 -0.751 13.977 1.00 92.19 99 ALA A C 1
ATOM 751 O O . ALA A 1 99 ? -7.365 -0.890 13.065 1.00 92.19 99 ALA A O 1
ATOM 752 N N . GLU A 1 100 ? -5.511 -1.565 14.151 1.00 89.50 100 GLU A N 1
ATOM 753 C CA . GLU A 1 100 ? -5.176 -2.659 13.240 1.00 89.50 100 GLU A CA 1
ATOM 754 C C . GLU A 1 100 ? -6.311 -3.686 13.152 1.00 89.50 100 GLU A C 1
ATOM 756 O O . GLU A 1 100 ? -6.721 -4.036 12.049 1.00 89.50 100 GLU A O 1
ATOM 761 N N . MET A 1 101 ? -6.906 -4.085 14.286 1.00 90.69 101 MET A N 1
ATOM 762 C CA . MET A 1 101 ? -8.071 -4.985 14.291 1.00 90.69 101 MET A CA 1
ATOM 763 C C . MET A 1 101 ? -9.252 -4.438 13.475 1.00 90.69 101 MET A C 1
ATOM 765 O O . MET A 1 101 ? -9.944 -5.199 12.798 1.00 90.69 101 MET A O 1
ATOM 769 N N . LEU A 1 102 ? -9.519 -3.130 13.554 1.00 93.94 102 LEU A N 1
ATOM 770 C CA . LEU A 1 102 ? -10.615 -2.511 12.806 1.00 93.94 102 LEU A CA 1
ATOM 771 C C . LEU A 1 102 ? -10.278 -2.347 11.319 1.00 93.94 102 LEU A C 1
ATOM 773 O O . LEU A 1 102 ? -11.156 -2.526 10.478 1.00 93.94 102 LEU A O 1
ATOM 777 N N . ILE A 1 103 ? -9.023 -2.026 11.001 1.00 94.12 103 ILE A N 1
ATOM 778 C CA . ILE A 1 103 ? -8.510 -1.965 9.627 1.00 94.12 103 ILE A CA 1
ATOM 779 C C . ILE A 1 103 ? -8.640 -3.334 8.962 1.00 94.12 103 ILE A C 1
ATOM 781 O O . ILE A 1 103 ? -9.186 -3.409 7.865 1.00 94.12 103 ILE A O 1
ATOM 785 N N . ASP A 1 104 ? -8.226 -4.404 9.641 1.00 90.31 104 ASP A N 1
ATOM 786 C CA . ASP A 1 104 ? -8.330 -5.774 9.132 1.00 90.31 104 ASP A CA 1
ATOM 787 C C . ASP A 1 104 ? -9.779 -6.168 8.858 1.00 90.31 104 ASP A C 1
ATOM 789 O O . ASP A 1 104 ? -10.081 -6.690 7.788 1.00 90.31 104 ASP A O 1
ATOM 793 N N . GLU A 1 105 ? -10.701 -5.855 9.773 1.00 92.50 105 GLU A N 1
ATOM 794 C CA . GLU A 1 105 ? -12.121 -6.130 9.542 1.00 92.50 105 GLU A CA 1
ATOM 795 C C . GLU A 1 105 ? -12.670 -5.320 8.356 1.00 92.50 105 GLU A C 1
ATOM 797 O O . GLU A 1 105 ? -13.438 -5.854 7.559 1.00 92.50 105 GLU A O 1
ATOM 802 N N . TYR A 1 106 ? -12.291 -4.047 8.199 1.00 93.88 106 TYR A N 1
ATOM 803 C CA . TYR A 1 106 ? -12.733 -3.258 7.047 1.00 93.88 106 TYR A CA 1
ATOM 804 C C . TYR A 1 106 ? -12.135 -3.752 5.726 1.00 93.88 106 TYR A C 1
ATOM 806 O O . TYR A 1 106 ? -12.843 -3.749 4.722 1.00 93.88 106 TYR A O 1
ATOM 814 N N . ILE A 1 107 ? -10.887 -4.224 5.714 1.00 88.56 107 ILE A N 1
ATOM 815 C CA . ILE A 1 107 ? -10.283 -4.868 4.540 1.00 88.56 107 ILE A CA 1
ATOM 816 C C . ILE A 1 107 ? -11.019 -6.173 4.203 1.00 88.56 107 ILE A C 1
ATOM 818 O O . ILE A 1 107 ? -11.376 -6.374 3.044 1.00 88.56 107 ILE A O 1
ATOM 822 N N . ASP A 1 108 ? -11.314 -7.016 5.199 1.00 87.69 108 ASP A N 1
ATOM 823 C CA . ASP A 1 108 ? -12.072 -8.270 5.037 1.00 87.69 108 ASP A CA 1
ATOM 824 C C . ASP A 1 108 ? -13.498 -8.042 4.498 1.00 87.69 108 ASP A C 1
ATOM 826 O O . ASP A 1 108 ? -14.090 -8.930 3.879 1.00 87.69 108 ASP A O 1
ATOM 830 N N . LEU A 1 109 ? -14.069 -6.864 4.760 1.00 87.00 109 LEU A N 1
ATOM 831 C CA . LEU A 1 109 ? -15.374 -6.430 4.258 1.00 87.00 109 LEU A CA 1
ATOM 832 C C . LEU A 1 109 ? -15.297 -5.692 2.911 1.00 87.00 109 LEU A C 1
ATOM 834 O O . LEU A 1 109 ? -16.339 -5.259 2.423 1.00 87.00 109 LEU A O 1
ATOM 838 N N . GLU A 1 110 ? -14.102 -5.543 2.330 1.00 89.50 110 GLU A N 1
ATOM 839 C CA . GLU A 1 110 ? -13.834 -4.766 1.107 1.00 89.50 110 GLU A CA 1
ATOM 840 C C . GLU A 1 110 ? -14.213 -3.271 1.231 1.00 89.50 110 GLU A C 1
ATOM 842 O O . GLU A 1 110 ? -14.504 -2.579 0.259 1.00 89.50 110 GLU A O 1
ATOM 847 N N . GLU A 1 111 ? -14.192 -2.738 2.454 1.00 91.25 111 GLU A N 1
ATOM 848 C CA . GLU A 1 111 ? -14.551 -1.359 2.804 1.00 91.25 111 GLU A CA 1
ATOM 849 C C . GLU A 1 111 ? -13.285 -0.494 2.964 1.00 91.25 111 GLU A C 1
ATOM 851 O O . GLU A 1 111 ? -13.032 0.115 4.010 1.00 91.25 111 GLU A O 1
ATOM 856 N N . TYR A 1 112 ? -12.456 -0.450 1.917 1.00 90.75 112 TYR A N 1
ATOM 857 C CA . TYR A 1 112 ? -11.090 0.095 1.968 1.00 90.75 112 TYR A CA 1
ATOM 858 C C . TYR A 1 112 ? -11.015 1.570 2.372 1.00 90.75 112 TYR A C 1
ATOM 860 O O . TYR A 1 112 ? -10.123 1.961 3.121 1.00 90.75 112 TYR A O 1
ATOM 868 N N . GLU A 1 113 ? -11.975 2.398 1.951 1.00 92.12 113 GLU A N 1
ATOM 869 C CA . GLU A 1 113 ? -12.021 3.811 2.354 1.00 92.12 113 GLU A CA 1
ATOM 870 C C . GLU A 1 113 ? -12.203 3.981 3.867 1.00 92.12 113 GLU A C 1
ATOM 872 O O . GLU A 1 113 ? -11.676 4.923 4.462 1.00 92.12 113 GLU A O 1
ATOM 877 N N . LYS A 1 114 ? -12.933 3.064 4.513 1.00 94.31 114 LYS A N 1
ATOM 878 C CA . LYS A 1 114 ? -13.098 3.079 5.970 1.00 94.31 114 LYS A CA 1
ATOM 879 C C . LYS A 1 114 ? -11.825 2.615 6.661 1.00 94.31 114 LYS A C 1
ATOM 881 O O . LYS A 1 114 ? -11.433 3.228 7.648 1.00 94.31 114 LYS A O 1
ATOM 886 N N . ALA A 1 115 ? -11.147 1.606 6.116 1.00 94.31 115 ALA A N 1
ATOM 887 C CA . ALA A 1 115 ? -9.840 1.181 6.611 1.00 94.31 115 ALA A CA 1
ATOM 888 C C . ALA A 1 115 ? -8.826 2.343 6.565 1.00 94.31 115 ALA A C 1
ATOM 890 O O . ALA A 1 115 ? -8.214 2.671 7.582 1.00 94.31 115 ALA A O 1
ATOM 891 N N . VAL A 1 116 ? -8.745 3.053 5.433 1.00 93.38 116 VAL A N 1
ATOM 892 C CA . VAL A 1 116 ? -7.929 4.272 5.286 1.00 93.38 116 VAL A CA 1
ATOM 893 C C . VAL A 1 116 ? -8.350 5.355 6.282 1.00 93.38 116 VAL A C 1
ATOM 895 O O . VAL A 1 116 ? -7.506 5.984 6.909 1.00 93.38 116 VAL A O 1
ATOM 898 N N . ASN A 1 117 ? -9.653 5.556 6.505 1.00 94.44 117 ASN A N 1
ATOM 899 C CA . ASN A 1 117 ? -10.139 6.528 7.489 1.00 94.44 117 ASN A CA 1
ATOM 900 C C . ASN A 1 117 ? -9.666 6.219 8.915 1.00 94.44 117 ASN A C 1
ATOM 902 O O . ASN A 1 117 ? -9.339 7.136 9.671 1.00 94.44 117 ASN A O 1
ATOM 906 N N . VAL A 1 118 ? -9.645 4.939 9.293 1.00 94.12 118 VAL A N 1
ATOM 907 C CA . VAL A 1 118 ? -9.129 4.512 10.595 1.00 94.12 118 VAL A CA 1
ATOM 908 C C . VAL A 1 118 ? -7.660 4.900 10.714 1.00 94.12 118 VAL A C 1
ATOM 910 O O . VAL A 1 118 ? -7.299 5.585 11.672 1.00 94.12 118 VAL A O 1
ATOM 913 N N . TYR A 1 119 ? -6.864 4.555 9.707 1.00 92.75 119 TYR A N 1
ATOM 914 C CA . TYR A 1 119 ? -5.446 4.880 9.656 1.00 92.75 119 TYR A CA 1
ATOM 915 C C . TYR A 1 119 ? -5.186 6.397 9.716 1.00 92.75 119 TYR A C 1
ATOM 917 O O . TYR A 1 119 ? -4.612 6.898 10.681 1.00 92.75 119 TYR A O 1
ATOM 925 N N . GLU A 1 120 ? -5.713 7.161 8.761 1.00 89.81 120 GLU A N 1
ATOM 926 C CA . GLU A 1 120 ? -5.374 8.582 8.612 1.00 89.81 120 GLU A CA 1
ATOM 927 C C . GLU A 1 120 ? -6.046 9.487 9.653 1.00 89.81 120 GLU A C 1
ATOM 929 O O . GLU A 1 120 ? -5.540 10.559 9.986 1.00 89.81 120 GLU A O 1
ATOM 934 N N . LYS A 1 121 ? -7.229 9.107 10.160 1.00 90.25 121 LYS A N 1
ATOM 935 C CA . LYS A 1 121 ? -8.057 10.004 10.993 1.00 90.25 121 LYS A CA 1
ATOM 936 C C . LYS A 1 121 ? -8.273 9.516 12.413 1.00 90.25 121 LYS A C 1
ATOM 938 O O . LYS A 1 121 ? -8.554 10.340 13.287 1.00 90.25 121 LYS A O 1
ATOM 943 N N . CYS A 1 122 ? -8.202 8.212 12.673 1.00 88.56 122 CYS A N 1
ATOM 944 C CA . CYS A 1 122 ? -8.334 7.688 14.037 1.00 88.56 122 CYS A CA 1
ATOM 945 C C . CYS A 1 122 ? -6.971 7.510 14.717 1.00 88.56 122 CYS A C 1
ATOM 947 O O . CYS A 1 122 ? -6.887 7.643 15.944 1.00 88.56 122 CYS A O 1
ATOM 949 N N . THR A 1 123 ? -5.902 7.318 13.942 1.00 86.50 123 THR A N 1
ATOM 950 C CA . THR A 1 123 ? -4.513 7.249 14.420 1.00 86.50 123 THR A CA 1
ATOM 951 C C . THR A 1 123 ? -3.632 8.393 13.895 1.00 86.50 123 THR A C 1
ATOM 953 O O . THR A 1 123 ? -2.537 8.121 13.442 1.00 86.50 123 THR A O 1
ATOM 956 N N . PRO A 1 124 ? -4.015 9.684 14.010 1.00 77.31 124 PRO A N 1
ATOM 957 C CA . PRO A 1 124 ? -3.301 10.797 13.356 1.00 77.31 124 PRO A CA 1
ATOM 958 C C . PRO A 1 124 ? -1.885 11.083 13.897 1.00 77.31 124 PRO A C 1
ATOM 960 O O . PRO A 1 124 ? -1.216 11.982 13.408 1.00 77.31 124 PRO A O 1
ATOM 963 N N . GLU A 1 125 ? -1.456 10.374 14.943 1.00 74.38 125 GLU A N 1
ATOM 964 C CA . GLU A 1 125 ? -0.095 10.438 15.495 1.00 74.38 125 GLU A CA 1
ATOM 965 C C . GLU A 1 125 ? 0.832 9.400 14.827 1.00 74.38 125 GLU A C 1
ATOM 967 O O . GLU A 1 125 ? 1.918 9.136 15.337 1.00 74.38 125 GLU A O 1
ATOM 972 N N . HIS A 1 126 ? 0.381 8.796 13.720 1.00 71.44 126 HIS A N 1
ATOM 973 C CA . HIS A 1 126 ? 1.145 7.859 12.907 1.00 71.44 126 HIS A CA 1
ATOM 974 C C . HIS A 1 126 ? 2.379 8.521 12.280 1.00 71.44 126 HIS A C 1
ATOM 976 O O . HIS A 1 126 ? 2.370 9.722 11.986 1.00 71.44 126 HIS A O 1
ATOM 982 N N . CYS A 1 127 ? 3.446 7.747 12.066 1.00 65.12 127 CYS A N 1
ATOM 983 C CA . CYS A 1 127 ? 4.637 8.243 11.378 1.00 65.12 127 CYS A CA 1
ATOM 984 C C . CYS A 1 127 ? 4.313 8.575 9.912 1.00 65.12 127 CYS A C 1
ATOM 986 O O . CYS A 1 127 ? 3.440 7.960 9.296 1.00 65.12 127 CYS A O 1
ATOM 988 N N . SER A 1 128 ? 4.997 9.570 9.348 1.00 64.12 128 SER A N 1
ATOM 989 C CA . SER A 1 128 ? 4.939 9.837 7.909 1.00 64.12 128 SER A CA 1
ATOM 990 C C . SER A 1 128 ? 5.797 8.830 7.136 1.00 64.12 128 SER A C 1
ATOM 992 O O . SER A 1 128 ? 6.709 8.219 7.690 1.00 64.12 128 SER A O 1
ATOM 994 N N . ASN A 1 129 ? 5.526 8.658 5.841 1.00 61.03 129 ASN A N 1
ATOM 995 C CA . ASN A 1 129 ? 6.217 7.666 5.006 1.00 61.03 129 ASN A CA 1
ATOM 996 C C . ASN A 1 129 ? 7.744 7.821 4.984 1.00 61.03 129 ASN A C 1
ATOM 998 O O . ASN A 1 129 ? 8.450 6.825 4.856 1.00 61.03 129 ASN A O 1
ATOM 1002 N N . ASP A 1 130 ? 8.245 9.051 5.110 1.00 57.91 130 ASP A N 1
ATOM 1003 C CA . ASP A 1 130 ? 9.674 9.372 5.154 1.00 57.91 130 ASP A CA 1
ATOM 1004 C C . ASP A 1 130 ? 10.343 9.049 6.493 1.00 57.91 130 ASP A C 1
ATOM 1006 O O . ASP A 1 130 ? 11.563 8.963 6.594 1.00 57.91 130 ASP A O 1
ATOM 1010 N N . GLN A 1 131 ? 9.547 8.831 7.537 1.00 58.84 131 GLN A N 1
ATOM 1011 C CA . GLN A 1 131 ? 10.030 8.424 8.854 1.00 58.84 131 GLN A CA 1
ATOM 1012 C C . GLN A 1 131 ? 10.186 6.899 8.971 1.00 58.84 131 GLN A C 1
ATOM 1014 O O . GLN A 1 131 ? 10.707 6.429 9.981 1.00 58.84 131 GLN A O 1
ATOM 1019 N N . LEU A 1 132 ? 9.770 6.134 7.952 1.00 60.28 132 LEU A N 1
ATOM 1020 C CA . LEU A 1 132 ? 9.867 4.670 7.921 1.00 60.28 132 LEU A CA 1
ATOM 1021 C C . LEU A 1 132 ? 11.228 4.154 7.416 1.00 60.28 132 LEU A C 1
ATOM 1023 O O . LEU A 1 132 ? 11.576 3.014 7.714 1.00 60.28 132 LEU A O 1
ATOM 1027 N N . ASP A 1 133 ? 12.001 4.975 6.692 1.00 48.28 133 ASP A N 1
ATOM 1028 C CA . ASP A 1 133 ? 13.295 4.599 6.087 1.00 48.28 133 ASP A CA 1
ATOM 1029 C C . ASP A 1 133 ? 14.495 4.717 7.054 1.00 48.28 133 ASP A C 1
ATOM 1031 O O . ASP A 1 133 ? 15.602 4.259 6.781 1.00 48.28 133 ASP A O 1
ATOM 1035 N N . TYR A 1 134 ? 14.294 5.278 8.249 1.00 44.94 134 TYR A N 1
ATOM 1036 C CA . TYR A 1 134 ? 15.364 5.458 9.231 1.00 44.94 134 TYR A CA 1
ATOM 1037 C C . TYR A 1 134 ? 15.277 4.413 10.363 1.00 44.94 134 TYR A C 1
ATOM 1039 O O . TYR A 1 134 ? 14.691 4.692 11.412 1.00 44.94 134 TYR A O 1
ATOM 1047 N N . PRO A 1 135 ? 15.943 3.238 10.269 1.00 41.94 135 PRO A N 1
ATOM 1048 C CA . PRO A 1 135 ? 16.134 2.330 11.406 1.00 41.94 135 PRO A CA 1
ATOM 1049 C C . PRO A 1 135 ? 17.179 2.881 12.399 1.00 41.94 135 PRO A C 1
ATOM 1051 O O . PRO A 1 135 ? 18.031 2.156 12.915 1.00 41.94 135 PRO A O 1
ATOM 1054 N N . SER A 1 136 ? 17.161 4.191 12.655 1.00 38.31 136 SER A N 1
ATOM 1055 C CA . SER A 1 136 ? 18.168 4.906 13.431 1.00 38.31 136 SER A CA 1
ATOM 1056 C C . SER A 1 136 ? 17.525 5.716 14.566 1.00 38.31 136 SER A C 1
ATOM 1058 O O . SER A 1 136 ? 17.025 6.826 14.391 1.00 38.31 136 SER A O 1
ATOM 1060 N N . LEU A 1 137 ? 17.662 5.148 15.767 1.00 38.81 137 LEU A N 1
ATOM 1061 C CA . LEU A 1 137 ? 17.894 5.812 17.058 1.00 38.81 137 LEU A CA 1
ATOM 1062 C C . LEU A 1 137 ? 16.800 6.673 17.718 1.00 38.81 137 LEU A C 1
ATOM 1064 O O . LEU A 1 137 ? 17.006 7.029 18.879 1.00 38.81 137 LEU A O 1
ATOM 1068 N N . TYR A 1 138 ? 15.646 6.945 17.098 1.00 40.69 138 TYR A N 1
ATOM 1069 C CA . TYR A 1 138 ? 14.581 7.733 17.760 1.00 40.69 138 TYR A CA 1
ATOM 1070 C C . TYR A 1 138 ? 13.161 7.150 17.721 1.00 40.69 138 TYR A C 1
ATOM 1072 O O . TYR A 1 138 ? 12.310 7.629 18.470 1.00 40.69 138 TYR A O 1
ATOM 1080 N N . CYS A 1 139 ? 12.921 6.080 16.962 1.00 41.12 139 CYS A N 1
ATOM 1081 C CA . CYS A 1 139 ? 11.624 5.406 16.893 1.00 41.12 139 CYS A CA 1
ATOM 1082 C C . CYS A 1 139 ? 11.819 3.925 17.245 1.00 41.12 139 CYS A C 1
ATOM 1084 O O . CYS A 1 139 ? 12.290 3.120 16.448 1.00 41.12 139 CYS A O 1
ATOM 1086 N N . HIS A 1 140 ? 11.602 3.609 18.519 1.00 36.31 140 HIS A N 1
ATOM 1087 C CA . HIS A 1 140 ? 11.529 2.244 19.034 1.00 36.31 140 HIS A CA 1
ATOM 1088 C C . HIS A 1 140 ? 10.282 2.160 19.909 1.00 36.31 140 HIS A C 1
ATOM 1090 O O . HIS A 1 140 ? 10.355 2.158 21.143 1.00 36.31 140 HIS A O 1
ATOM 1096 N N . GLY A 1 141 ? 9.120 2.162 19.261 1.00 48.88 141 GLY A N 1
ATOM 1097 C CA . GLY A 1 141 ? 7.831 1.976 19.916 1.00 48.88 141 GLY A CA 1
ATOM 1098 C C . GLY A 1 141 ? 6.895 1.131 19.063 1.00 48.88 141 GLY A C 1
ATOM 1099 O O . GLY A 1 141 ? 7.025 1.076 17.852 1.00 48.88 141 GLY A O 1
ATOM 1100 N N . ALA A 1 142 ? 5.898 0.510 19.692 1.00 46.16 142 ALA A N 1
ATOM 1101 C CA . ALA A 1 142 ? 4.873 -0.300 19.022 1.00 46.16 142 ALA A CA 1
ATOM 1102 C C . ALA A 1 142 ? 4.078 0.426 17.906 1.00 46.16 142 ALA A C 1
ATOM 1104 O O . ALA A 1 142 ? 3.304 -0.213 17.203 1.00 46.16 142 ALA A O 1
ATOM 1105 N N . GLY A 1 143 ? 4.248 1.747 17.747 1.00 51.66 143 GLY A N 1
ATOM 1106 C CA . GLY A 1 143 ? 3.738 2.488 16.593 1.00 51.66 143 GLY A CA 1
ATOM 1107 C C . GLY A 1 143 ? 4.434 2.096 15.286 1.00 51.66 143 GLY A C 1
ATOM 1108 O O . GLY A 1 143 ? 3.769 2.016 14.266 1.00 51.66 143 GLY A O 1
ATOM 1109 N N . ASP A 1 144 ? 5.721 1.746 15.320 1.00 62.25 144 ASP A N 1
ATOM 1110 C CA . ASP A 1 144 ? 6.506 1.465 14.110 1.00 62.25 144 ASP A CA 1
ATOM 1111 C C . ASP A 1 144 ? 6.047 0.157 13.434 1.00 62.25 144 ASP A C 1
ATOM 1113 O O . ASP A 1 144 ? 5.822 0.115 12.225 1.00 62.25 144 ASP A O 1
ATOM 1117 N N . ASP A 1 145 ? 5.803 -0.893 14.228 1.00 71.50 145 ASP A N 1
ATOM 1118 C CA . ASP A 1 145 ? 5.244 -2.161 13.736 1.00 71.50 145 ASP A CA 1
ATOM 1119 C C . ASP A 1 145 ? 3.841 -1.962 13.140 1.00 71.50 145 ASP A C 1
ATOM 1121 O O . ASP A 1 145 ? 3.498 -2.569 12.124 1.00 71.50 145 ASP A O 1
ATOM 1125 N N . TYR A 1 146 ? 3.037 -1.084 13.747 1.00 80.69 146 TYR A N 1
ATOM 1126 C CA . TYR A 1 146 ? 1.702 -0.750 13.259 1.00 80.69 146 TYR A CA 1
ATOM 1127 C C . TYR A 1 146 ? 1.754 -0.059 11.891 1.00 80.69 146 TYR A C 1
ATOM 1129 O O . TYR A 1 146 ? 1.060 -0.495 10.971 1.00 80.69 146 TYR A O 1
ATOM 1137 N N . GLU A 1 147 ? 2.605 0.957 11.723 1.00 81.94 147 GLU A N 1
ATOM 1138 C CA . GLU A 1 147 ? 2.759 1.659 10.443 1.00 81.94 147 GLU A CA 1
ATOM 1139 C C . GLU A 1 147 ? 3.195 0.715 9.323 1.00 81.94 147 GLU A C 1
ATOM 1141 O O . GLU A 1 147 ? 2.591 0.674 8.245 1.00 81.94 147 GLU A O 1
ATOM 1146 N N . LEU A 1 148 ? 4.226 -0.092 9.585 1.00 78.81 148 LEU A N 1
ATOM 1147 C CA . LEU A 1 148 ? 4.756 -1.051 8.621 1.00 78.81 148 LEU A CA 1
ATOM 1148 C C . LEU A 1 148 ? 3.699 -2.081 8.214 1.00 78.81 148 LEU A C 1
ATOM 1150 O O . LEU A 1 148 ? 3.524 -2.351 7.021 1.00 78.81 148 LEU A O 1
ATOM 1154 N N . ASN A 1 149 ? 2.960 -2.621 9.187 1.00 84.50 149 ASN A N 1
ATOM 1155 C CA . ASN A 1 149 ? 1.919 -3.613 8.934 1.00 84.50 149 ASN A CA 1
ATOM 1156 C C . ASN A 1 149 ? 0.746 -3.023 8.148 1.00 84.50 149 ASN A C 1
ATOM 1158 O O . ASN A 1 149 ? 0.313 -3.612 7.153 1.00 84.50 149 ASN A O 1
ATOM 1162 N N . VAL A 1 150 ? 0.225 -1.866 8.564 1.00 89.56 150 VAL A N 1
ATOM 1163 C CA . VAL A 1 150 ? -0.948 -1.249 7.929 1.00 89.56 150 VAL A CA 1
ATOM 1164 C C . VAL A 1 150 ? -0.626 -0.763 6.520 1.00 89.56 150 VAL A C 1
ATOM 1166 O O . VAL A 1 150 ? -1.367 -1.074 5.585 1.00 89.56 150 VAL A O 1
ATOM 1169 N N . THR A 1 151 ? 0.500 -0.074 6.324 1.00 89.50 151 THR A N 1
ATOM 1170 C CA . THR A 1 151 ? 0.896 0.388 4.985 1.00 89.50 151 THR A CA 1
ATOM 1171 C C . THR A 1 151 ? 1.152 -0.788 4.042 1.00 89.50 151 THR A C 1
ATOM 1173 O O . THR A 1 151 ? 0.731 -0.743 2.888 1.00 89.50 151 THR A O 1
ATOM 1176 N N . ALA A 1 152 ? 1.748 -1.890 4.518 1.00 86.12 152 ALA A N 1
ATOM 1177 C CA . ALA A 1 152 ? 1.908 -3.106 3.718 1.00 86.12 152 ALA A CA 1
ATOM 1178 C C . ALA A 1 152 ? 0.560 -3.725 3.307 1.00 86.12 152 ALA A C 1
ATOM 1180 O O . ALA A 1 152 ? 0.401 -4.141 2.154 1.00 86.12 152 ALA A O 1
ATOM 1181 N N . LYS A 1 153 ? -0.428 -3.747 4.214 1.00 91.12 153 LYS A N 1
ATOM 1182 C CA . LYS A 1 153 ? -1.799 -4.196 3.914 1.00 91.12 153 LYS A CA 1
ATOM 1183 C C . LYS A 1 153 ? -2.448 -3.319 2.843 1.00 91.12 153 LYS A C 1
ATOM 1185 O O . LYS A 1 153 ? -2.988 -3.852 1.876 1.00 91.12 153 LYS A O 1
ATOM 1190 N N . PHE A 1 154 ? -2.336 -1.998 2.959 1.00 93.50 154 PHE A N 1
ATOM 1191 C CA . PHE A 1 154 ? -2.863 -1.065 1.962 1.00 93.50 154 PHE A CA 1
ATOM 1192 C C . PHE A 1 154 ? -2.181 -1.189 0.608 1.00 93.50 154 PHE A C 1
ATOM 1194 O O . PHE A 1 154 ? -2.877 -1.303 -0.397 1.00 93.50 154 PHE A O 1
ATOM 1201 N N . ARG A 1 155 ? -0.845 -1.260 0.556 1.00 92.19 155 ARG A N 1
ATOM 1202 C CA . ARG A 1 155 ? -0.129 -1.503 -0.706 1.00 92.19 155 ARG A CA 1
ATOM 1203 C C . ARG A 1 155 ? -0.627 -2.773 -1.386 1.00 92.19 155 ARG A C 1
ATOM 1205 O O . ARG A 1 155 ? -0.900 -2.752 -2.581 1.00 92.19 155 ARG A O 1
ATOM 1212 N N . LYS A 1 156 ? -0.799 -3.861 -0.630 1.00 89.31 156 LYS A N 1
ATOM 1213 C CA . LYS A 1 156 ? -1.339 -5.116 -1.162 1.00 89.31 156 LYS A CA 1
ATOM 1214 C C . LYS A 1 156 ? -2.750 -4.940 -1.728 1.00 89.31 156 LYS A C 1
ATOM 1216 O O . LYS A 1 156 ? -2.978 -5.303 -2.877 1.00 89.31 156 LYS A O 1
ATOM 1221 N N . VAL A 1 157 ? -3.664 -4.368 -0.946 1.00 91.69 157 VAL A N 1
ATOM 1222 C CA . VAL A 1 157 ? -5.052 -4.126 -1.371 1.00 91.69 157 VAL A CA 1
ATOM 1223 C C . VAL A 1 157 ? -5.094 -3.266 -2.632 1.00 91.69 157 VAL A C 1
ATOM 1225 O O . VAL A 1 157 ? -5.753 -3.635 -3.595 1.00 91.69 157 VAL A O 1
ATOM 1228 N N . PHE A 1 158 ? -4.348 -2.162 -2.672 1.00 93.25 158 PHE A N 1
ATOM 1229 C CA . PHE A 1 158 ? -4.361 -1.253 -3.817 1.00 93.25 158 PHE A CA 1
ATOM 1230 C C . PHE A 1 158 ? -3.688 -1.834 -5.062 1.00 93.25 158 PHE A C 1
ATOM 1232 O O . PHE A 1 158 ? -4.093 -1.512 -6.177 1.00 93.25 158 PHE A O 1
ATOM 1239 N N . MET A 1 159 ? -2.717 -2.740 -4.907 1.00 89.44 159 MET A N 1
ATOM 1240 C CA . MET A 1 159 ? -2.230 -3.547 -6.029 1.00 89.44 159 MET A CA 1
ATOM 1241 C C . MET A 1 159 ? -3.327 -4.475 -6.567 1.00 89.44 159 MET A C 1
ATOM 1243 O O . MET A 1 159 ? -3.520 -4.544 -7.780 1.00 89.44 159 MET A O 1
ATOM 1247 N N . GLU A 1 160 ? -4.062 -5.156 -5.683 1.00 88.56 160 GLU A N 1
ATOM 1248 C CA . GLU A 1 160 ? -5.145 -6.080 -6.050 1.00 88.56 160 GLU A CA 1
ATOM 1249 C C . GLU A 1 160 ? -6.346 -5.369 -6.696 1.00 88.56 160 GLU A C 1
ATOM 1251 O O . GLU A 1 160 ? -6.962 -5.923 -7.610 1.00 88.56 160 GLU A O 1
ATOM 1256 N N . THR A 1 161 ? -6.656 -4.135 -6.282 1.00 91.31 161 THR A N 1
ATOM 1257 C CA . THR A 1 161 ? -7.738 -3.319 -6.865 1.00 91.31 161 THR A CA 1
ATOM 1258 C C . THR A 1 161 ? -7.314 -2.519 -8.099 1.00 91.31 161 THR A C 1
ATOM 1260 O O . THR A 1 161 ? -8.170 -1.948 -8.778 1.00 91.31 161 THR A O 1
ATOM 1263 N N . GLY A 1 162 ? -6.018 -2.492 -8.430 1.00 91.44 162 GLY A N 1
ATOM 1264 C CA . GLY A 1 162 ? -5.475 -1.729 -9.558 1.00 91.44 162 GLY A CA 1
ATOM 1265 C C . GLY A 1 162 ? -5.349 -0.221 -9.302 1.00 91.44 162 GLY A C 1
ATOM 1266 O O . GLY A 1 162 ? -5.218 0.559 -10.244 1.00 91.44 162 GLY A O 1
ATOM 1267 N N . GLU A 1 163 ? -5.389 0.211 -8.042 1.00 93.88 163 GLU A N 1
ATOM 1268 C CA . GLU A 1 163 ? -5.274 1.609 -7.615 1.00 93.88 163 GLU A CA 1
ATOM 1269 C C . GLU A 1 163 ? -3.810 1.993 -7.341 1.00 93.88 163 GLU A C 1
ATOM 1271 O O . GLU A 1 163 ? -3.436 2.370 -6.229 1.00 93.88 163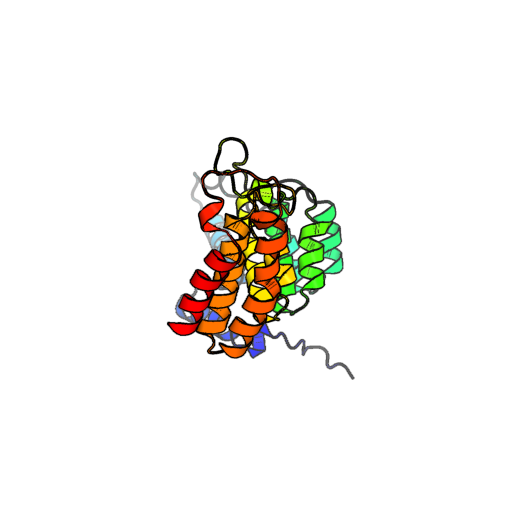 GLU A O 1
ATOM 1276 N N . TYR A 1 164 ? -2.944 1.885 -8.350 1.00 94.62 164 TYR A N 1
ATOM 1277 C CA . TYR A 1 164 ? -1.493 1.958 -8.137 1.00 94.62 164 TYR A CA 1
ATOM 1278 C C . TYR A 1 164 ? -0.983 3.305 -7.600 1.00 94.62 164 TYR A C 1
ATOM 1280 O O . TYR A 1 164 ? -0.022 3.322 -6.834 1.00 94.62 164 TYR A O 1
ATOM 1288 N N . ASP A 1 165 ? -1.666 4.417 -7.894 1.00 92.75 165 ASP A N 1
ATOM 1289 C CA . ASP A 1 165 ? -1.367 5.723 -7.284 1.00 92.75 165 ASP A CA 1
ATOM 1290 C C . ASP A 1 165 ? -1.386 5.660 -5.753 1.00 92.75 165 ASP A C 1
ATOM 1292 O O . ASP A 1 165 ? -0.551 6.267 -5.081 1.00 92.75 165 ASP A O 1
ATOM 1296 N N . LYS A 1 166 ? -2.330 4.899 -5.189 1.00 92.94 166 LYS A N 1
ATOM 1297 C CA . LYS A 1 166 ? -2.434 4.718 -3.741 1.00 92.94 166 LYS A CA 1
ATOM 1298 C C . LYS A 1 166 ? -1.317 3.828 -3.210 1.00 92.94 166 LYS A C 1
ATOM 1300 O O . LYS A 1 166 ? -0.848 4.056 -2.104 1.00 92.94 166 LYS A O 1
ATOM 1305 N N . VAL A 1 167 ? -0.823 2.862 -3.987 1.00 93.44 167 VAL A N 1
ATOM 1306 C CA . VAL A 1 167 ? 0.346 2.059 -3.584 1.00 93.44 167 VAL A CA 1
ATOM 1307 C C . VAL A 1 167 ? 1.552 2.970 -3.333 1.00 93.44 167 VAL A C 1
ATOM 1309 O O . VAL A 1 167 ? 2.215 2.820 -2.306 1.00 93.44 167 VAL A O 1
ATOM 1312 N N . TRP A 1 168 ? 1.790 3.965 -4.196 1.00 93.06 168 TRP A N 1
ATOM 1313 C CA . TRP A 1 168 ? 2.848 4.960 -3.981 1.00 93.06 168 TRP A CA 1
ATOM 1314 C C . TRP A 1 168 ? 2.620 5.806 -2.717 1.00 93.06 168 TRP A C 1
ATOM 1316 O O . TRP A 1 168 ? 3.554 6.034 -1.948 1.00 93.06 168 TRP A O 1
ATOM 1326 N N . GLN A 1 169 ? 1.372 6.210 -2.454 1.00 89.81 169 GLN A N 1
ATOM 1327 C CA . GLN A 1 169 ? 1.001 6.988 -1.260 1.00 89.81 169 GLN A CA 1
ATOM 1328 C C . GLN A 1 169 ? 1.235 6.250 0.062 1.00 89.81 169 GLN A C 1
ATOM 1330 O O . GLN A 1 169 ? 1.388 6.910 1.082 1.00 89.81 169 GLN A O 1
ATOM 1335 N N . TYR A 1 170 ? 1.279 4.916 0.060 1.00 89.50 170 TYR A N 1
ATOM 1336 C CA . TYR A 1 170 ? 1.580 4.099 1.245 1.00 89.50 170 TYR A CA 1
ATOM 1337 C C . TYR A 1 170 ? 2.908 3.335 1.106 1.00 89.50 170 TYR A C 1
ATOM 1339 O O . TYR A 1 170 ? 3.117 2.308 1.759 1.00 89.50 170 TYR A O 1
ATOM 1347 N N . SER A 1 171 ? 3.798 3.791 0.222 1.00 87.25 171 SER A N 1
ATOM 1348 C CA . SER A 1 171 ? 5.176 3.299 0.117 1.00 87.25 171 SER A CA 1
ATOM 1349 C C . SER A 1 171 ? 6.100 4.080 1.045 1.00 87.25 171 SER A C 1
ATOM 1351 O O . SER A 1 171 ? 5.822 5.227 1.378 1.00 87.25 171 SER A O 1
ATOM 1353 N N . MET A 1 172 ? 7.199 3.453 1.464 1.00 83.12 172 MET A N 1
ATOM 1354 C CA . MET A 1 172 ? 8.258 4.127 2.224 1.00 83.12 172 MET A CA 1
ATOM 1355 C C . MET A 1 172 ? 8.934 5.159 1.331 1.00 83.12 172 MET A C 1
ATOM 1357 O O . MET A 1 172 ? 9.175 4.866 0.160 1.00 83.12 172 MET A O 1
ATOM 1361 N N . TRP A 1 173 ? 9.171 6.359 1.854 1.00 82.38 173 TRP A N 1
ATOM 1362 C CA . TRP A 1 173 ? 9.825 7.447 1.125 1.00 82.38 173 TRP A CA 1
ATOM 1363 C C . TRP A 1 173 ? 11.175 7.752 1.782 1.00 82.38 173 TRP A C 1
ATOM 1365 O O . TRP A 1 173 ? 11.334 7.558 2.981 1.00 82.38 173 TRP A O 1
ATOM 1375 N N . ASP A 1 174 ? 12.121 8.281 1.015 1.00 77.56 174 ASP A N 1
ATOM 1376 C CA . ASP A 1 174 ? 13.441 8.698 1.520 1.00 77.56 174 ASP A CA 1
ATOM 1377 C C . ASP A 1 174 ? 13.417 10.185 1.957 1.00 77.56 174 ASP A C 1
ATOM 1379 O O . ASP A 1 174 ? 14.323 10.715 2.600 1.00 77.56 174 ASP A O 1
ATOM 1383 N N . SER A 1 175 ? 12.358 10.900 1.565 1.00 78.69 175 SER A N 1
ATOM 1384 C CA . SER A 1 175 ? 12.131 12.329 1.755 1.00 78.69 175 SER A CA 1
ATOM 1385 C C . SER A 1 175 ? 10.636 12.613 1.907 1.00 78.69 175 SER A C 1
ATOM 1387 O O . SER A 1 175 ? 9.814 12.085 1.159 1.00 78.69 175 SER A O 1
ATOM 1389 N N . SER A 1 176 ? 10.285 13.545 2.800 1.00 75.62 176 SER A N 1
ATOM 1390 C CA . SER A 1 176 ? 8.908 14.036 3.034 1.00 75.62 176 SER A CA 1
ATOM 1391 C C . SER A 1 176 ? 8.213 14.644 1.811 1.00 75.62 176 SER A C 1
ATOM 1393 O O . SER A 1 176 ? 7.018 14.934 1.861 1.00 75.62 176 SER A O 1
ATOM 1395 N N . HIS A 1 177 ? 8.940 14.886 0.721 1.00 81.69 177 HIS A N 1
ATOM 1396 C CA . HIS A 1 177 ? 8.414 15.526 -0.477 1.00 81.69 177 HIS A CA 1
ATOM 1397 C C . HIS A 1 177 ? 8.609 14.630 -1.695 1.00 81.69 177 HIS A C 1
ATOM 1399 O O . HIS A 1 177 ? 9.674 14.045 -1.873 1.00 81.69 177 HIS A O 1
ATOM 1405 N N . ASP A 1 178 ? 7.606 14.603 -2.574 1.00 83.56 178 ASP A N 1
ATOM 1406 C CA . ASP A 1 178 ? 7.658 13.914 -3.863 1.00 83.56 178 ASP A CA 1
ATOM 1407 C C . ASP A 1 178 ? 8.648 14.608 -4.819 1.00 83.56 178 ASP A C 1
ATOM 1409 O O . ASP A 1 178 ? 8.297 15.513 -5.584 1.00 83.56 178 ASP A O 1
ATOM 1413 N N . ASN A 1 179 ? 9.919 14.233 -4.728 1.00 88.06 179 ASN A N 1
ATOM 1414 C CA . ASN A 1 179 ? 11.030 14.837 -5.456 1.00 88.06 179 ASN A CA 1
ATOM 1415 C C . ASN A 1 179 ? 12.103 13.787 -5.788 1.00 88.06 179 ASN A C 1
ATOM 1417 O O . ASN A 1 179 ? 11.970 12.613 -5.443 1.00 88.06 179 ASN A O 1
ATOM 1421 N N . GLY A 1 180 ? 13.187 14.224 -6.434 1.00 88.44 180 GLY A N 1
ATOM 1422 C CA . GLY A 1 180 ? 14.262 13.330 -6.849 1.00 88.44 180 GLY A CA 1
ATOM 1423 C C . GLY A 1 180 ? 14.988 12.584 -5.722 1.00 88.44 180 GLY A C 1
ATOM 1424 O O . GLY A 1 180 ? 15.648 11.591 -6.009 1.00 88.44 180 GLY A O 1
ATOM 1425 N N . TYR A 1 181 ? 14.849 12.989 -4.452 1.00 87.94 181 TYR A N 1
ATOM 1426 C CA . TYR A 1 181 ? 15.415 12.231 -3.328 1.00 87.94 181 TYR A CA 1
ATOM 1427 C C . TYR A 1 181 ? 14.740 10.870 -3.148 1.00 87.94 181 TYR A C 1
ATOM 1429 O O . TYR A 1 181 ? 15.402 9.952 -2.694 1.00 87.94 181 TYR A O 1
ATOM 1437 N N . ASN A 1 182 ? 13.487 10.720 -3.587 1.00 89.88 182 ASN A N 1
ATOM 1438 C CA . ASN A 1 182 ? 12.731 9.467 -3.518 1.00 89.88 182 ASN A CA 1
ATOM 1439 C C . ASN A 1 182 ? 12.977 8.540 -4.722 1.00 89.88 182 ASN A C 1
ATOM 1441 O O . ASN A 1 182 ? 12.141 7.691 -5.021 1.00 89.88 182 ASN A O 1
ATOM 1445 N N . ALA A 1 183 ? 14.059 8.728 -5.486 1.00 92.81 183 ALA A N 1
ATOM 1446 C C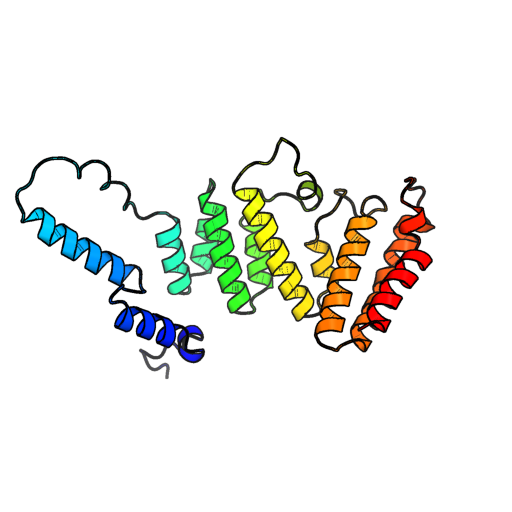A . ALA A 1 183 ? 14.280 7.986 -6.729 1.00 92.81 183 ALA A CA 1
ATOM 1447 C C . ALA A 1 183 ? 14.339 6.466 -6.519 1.00 92.81 183 ALA A C 1
ATOM 1449 O O . ALA A 1 183 ? 13.783 5.709 -7.321 1.00 92.81 183 ALA A O 1
ATOM 1450 N N . GLU A 1 184 ? 15.002 6.029 -5.446 1.00 92.12 184 GLU A N 1
ATOM 1451 C CA . GLU A 1 184 ? 15.104 4.617 -5.096 1.00 92.12 184 GLU A CA 1
ATOM 1452 C C . GLU A 1 184 ? 13.755 4.077 -4.628 1.00 92.12 184 GLU A C 1
ATOM 1454 O O . GLU A 1 184 ? 13.250 3.127 -5.232 1.00 92.12 184 GLU A O 1
ATOM 1459 N N . ALA A 1 185 ? 13.130 4.730 -3.644 1.00 90.69 185 ALA A N 1
ATOM 1460 C CA . ALA A 1 185 ? 11.787 4.395 -3.178 1.00 90.69 185 ALA A CA 1
ATOM 1461 C C . ALA A 1 185 ? 10.766 4.284 -4.328 1.00 90.69 185 ALA A C 1
ATOM 1463 O O . ALA A 1 185 ? 10.019 3.305 -4.419 1.00 90.69 185 ALA A O 1
ATOM 1464 N N . TYR A 1 186 ? 10.765 5.245 -5.257 1.00 94.94 186 TYR A N 1
ATOM 1465 C CA . TYR A 1 186 ? 9.861 5.251 -6.407 1.00 94.94 186 TYR A CA 1
ATOM 1466 C C . TYR A 1 186 ? 10.147 4.092 -7.368 1.00 94.94 186 TYR A C 1
ATOM 1468 O O . TYR A 1 186 ? 9.226 3.439 -7.866 1.00 94.94 186 TYR A O 1
ATOM 1476 N N . TYR A 1 187 ? 11.427 3.788 -7.608 1.00 96.00 187 TYR A N 1
ATOM 1477 C CA . TYR A 1 187 ? 11.820 2.630 -8.407 1.00 96.00 187 TYR A CA 1
ATOM 1478 C C . TYR A 1 187 ? 11.358 1.316 -7.765 1.00 96.00 187 TYR A C 1
ATOM 1480 O O . TYR A 1 187 ? 10.833 0.456 -8.476 1.00 96.00 187 TYR A O 1
ATOM 1488 N N . GLN A 1 188 ? 11.513 1.162 -6.445 1.00 94.19 188 GLN A N 1
ATOM 1489 C CA . GLN A 1 188 ? 11.064 -0.032 -5.719 1.00 94.19 188 GLN A CA 1
ATOM 1490 C C . GLN A 1 188 ? 9.543 -0.185 -5.771 1.00 94.19 188 GLN A C 1
ATOM 1492 O O . GLN A 1 188 ? 9.057 -1.262 -6.108 1.00 94.19 188 GLN A O 1
ATOM 1497 N N . TYR A 1 189 ? 8.791 0.902 -5.569 1.00 95.31 189 TYR A N 1
ATOM 1498 C CA . TYR A 1 189 ? 7.339 0.926 -5.771 1.00 95.31 189 TYR A CA 1
ATOM 1499 C C . TYR A 1 189 ? 6.951 0.395 -7.160 1.00 95.31 189 TYR A C 1
ATOM 1501 O O . TYR A 1 189 ? 6.128 -0.517 -7.281 1.00 95.31 189 TYR A O 1
ATOM 1509 N N . MET A 1 190 ? 7.563 0.932 -8.221 1.00 97.94 190 MET A N 1
ATOM 1510 C CA . MET A 1 190 ? 7.258 0.492 -9.581 1.00 97.94 190 MET A CA 1
ATOM 1511 C C . MET A 1 190 ? 7.637 -0.974 -9.813 1.00 97.94 190 MET A C 1
ATOM 1513 O O . MET A 1 190 ? 6.903 -1.704 -10.482 1.00 97.94 190 MET A O 1
ATOM 1517 N N . ASN A 1 191 ? 8.780 -1.402 -9.276 1.00 97.31 191 ASN A N 1
ATOM 1518 C CA . ASN A 1 191 ? 9.250 -2.779 -9.342 1.00 97.31 191 ASN A CA 1
ATOM 1519 C C . ASN A 1 191 ? 8.260 -3.746 -8.677 1.00 97.31 191 ASN A C 1
ATOM 1521 O O . ASN A 1 191 ? 7.894 -4.744 -9.296 1.00 97.31 191 ASN A O 1
ATOM 1525 N N . ASP A 1 192 ? 7.777 -3.430 -7.477 1.00 94.88 192 ASP A N 1
ATOM 1526 C CA . ASP A 1 192 ? 6.843 -4.272 -6.726 1.00 94.88 192 ASP A CA 1
ATOM 1527 C C . ASP A 1 192 ? 5.513 -4.450 -7.464 1.00 94.88 192 ASP A C 1
ATOM 1529 O O . ASP A 1 192 ? 5.041 -5.579 -7.630 1.00 94.88 192 ASP A O 1
ATOM 1533 N N . VAL A 1 193 ? 4.946 -3.361 -7.999 1.00 96.81 193 VAL A N 1
ATOM 1534 C CA . VAL A 1 193 ? 3.714 -3.422 -8.804 1.00 96.81 193 VAL A CA 1
ATOM 1535 C C . VAL A 1 193 ? 3.929 -4.257 -10.069 1.00 96.81 193 VAL A C 1
ATOM 1537 O O . VAL A 1 193 ? 3.104 -5.109 -10.405 1.00 96.81 193 VAL A O 1
ATOM 1540 N N . ILE A 1 194 ? 5.050 -4.063 -10.768 1.00 98.19 194 ILE A N 1
ATOM 1541 C CA . ILE A 1 194 ? 5.374 -4.827 -11.979 1.00 98.19 194 ILE A CA 1
ATOM 1542 C C . ILE A 1 194 ? 5.547 -6.315 -11.667 1.00 98.19 194 ILE A C 1
ATOM 1544 O O . ILE A 1 194 ? 5.012 -7.150 -12.401 1.00 98.19 194 ILE A O 1
ATOM 1548 N N . LEU A 1 195 ? 6.261 -6.660 -10.594 1.00 96.75 195 LEU A N 1
ATOM 1549 C CA . LEU A 1 195 ? 6.444 -8.042 -10.153 1.00 96.75 195 LEU A CA 1
ATOM 1550 C C . LEU A 1 195 ? 5.107 -8.684 -9.788 1.00 96.75 195 LEU A C 1
ATOM 1552 O O . LEU A 1 195 ? 4.835 -9.800 -10.234 1.00 96.75 195 LEU A O 1
ATOM 1556 N N . TYR A 1 196 ? 4.249 -7.971 -9.053 1.00 95.69 196 TYR A N 1
ATOM 1557 C CA . TYR A 1 196 ? 2.898 -8.427 -8.738 1.00 95.69 196 TYR A CA 1
ATOM 1558 C C . TYR A 1 196 ? 2.100 -8.724 -10.014 1.00 95.69 196 TYR A C 1
ATOM 1560 O O . TYR A 1 196 ? 1.640 -9.854 -10.203 1.00 95.69 196 TYR A O 1
ATOM 1568 N N . LEU A 1 197 ? 2.014 -7.764 -10.939 1.00 96.94 197 LEU A N 1
ATOM 1569 C CA . LEU A 1 197 ? 1.271 -7.917 -12.193 1.00 96.94 197 LEU A CA 1
ATOM 1570 C C . LEU A 1 197 ? 1.815 -9.058 -13.058 1.00 96.94 197 LEU A C 1
ATOM 1572 O O . LEU A 1 197 ? 1.042 -9.816 -13.649 1.00 96.94 197 LEU A O 1
ATOM 1576 N N . CYS A 1 198 ? 3.136 -9.225 -13.109 1.00 96.12 198 CYS A N 1
ATOM 1577 C CA . CYS A 1 198 ? 3.760 -10.342 -13.812 1.00 96.12 198 CYS A CA 1
ATOM 1578 C C . CYS A 1 198 ? 3.463 -11.687 -13.134 1.00 96.12 198 CYS A C 1
ATOM 1580 O O . CYS A 1 198 ? 3.180 -12.660 -13.833 1.00 96.12 198 CYS A O 1
ATOM 1582 N N . SER A 1 199 ? 3.464 -11.744 -11.798 1.00 95.25 199 SER A N 1
ATOM 1583 C CA . SER A 1 199 ? 3.196 -12.970 -11.032 1.00 95.25 199 SER A CA 1
ATOM 1584 C C . SER A 1 199 ? 1.785 -13.523 -11.258 1.00 95.25 199 SER A C 1
ATOM 1586 O O . SER A 1 199 ? 1.595 -14.738 -11.269 1.00 95.25 199 SER A O 1
ATOM 1588 N N . ILE A 1 200 ? 0.810 -12.646 -11.524 1.00 95.56 200 ILE A N 1
ATOM 1589 C CA . ILE A 1 200 ? -0.566 -13.025 -11.880 1.00 95.56 200 ILE A CA 1
ATOM 1590 C C . ILE A 1 200 ? -0.774 -13.180 -13.399 1.00 95.56 200 ILE A C 1
ATOM 1592 O O . ILE A 1 200 ? -1.901 -13.343 -13.864 1.00 95.56 200 ILE A O 1
ATOM 1596 N N . GLY A 1 201 ? 0.300 -13.120 -14.194 1.00 96.06 201 GLY A N 1
ATOM 1597 C CA . GLY A 1 201 ? 0.277 -13.302 -15.649 1.00 96.06 201 GLY A CA 1
ATOM 1598 C C . GLY A 1 201 ? -0.207 -12.088 -16.453 1.00 96.06 201 GLY A C 1
ATOM 1599 O O . GLY A 1 201 ? -0.384 -12.190 -17.668 1.00 96.06 201 GLY A O 1
ATOM 1600 N N . ASN A 1 202 ? -0.397 -10.925 -15.825 1.00 97.19 202 ASN A N 1
ATOM 1601 C CA . ASN A 1 202 ? -0.944 -9.726 -16.461 1.00 97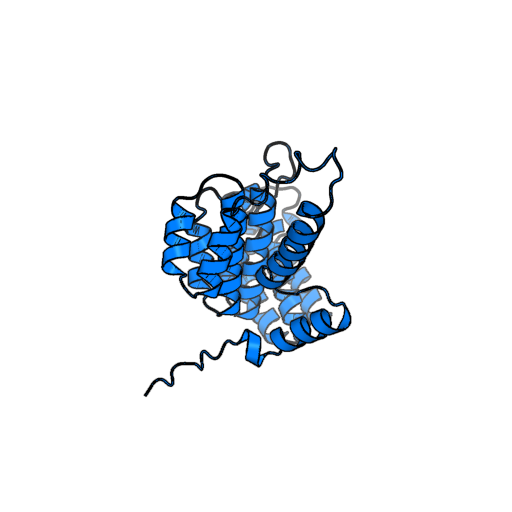.19 202 ASN A CA 1
ATOM 1602 C C . ASN A 1 202 ? 0.148 -8.775 -16.989 1.00 97.19 202 ASN A C 1
ATOM 1604 O O . ASN A 1 202 ? 0.227 -7.596 -16.636 1.00 97.19 202 ASN A O 1
ATOM 1608 N N . LYS A 1 203 ? 0.993 -9.276 -17.899 1.00 97.75 203 LYS A N 1
ATOM 1609 C CA . LYS A 1 203 ? 2.076 -8.481 -18.515 1.00 97.75 203 LYS A CA 1
ATOM 1610 C C . LYS A 1 203 ? 1.571 -7.270 -19.301 1.00 97.75 203 LYS A C 1
ATOM 1612 O O . LYS A 1 203 ? 2.288 -6.283 -19.444 1.00 97.75 203 LYS A O 1
ATOM 1617 N N . ALA A 1 204 ? 0.359 -7.340 -19.850 1.00 97.88 204 ALA A N 1
ATOM 1618 C CA . ALA A 1 204 ? -0.227 -6.227 -20.592 1.00 97.88 204 ALA A CA 1
ATOM 1619 C C . ALA A 1 204 ? -0.472 -5.019 -19.676 1.00 97.88 204 ALA A C 1
ATOM 1621 O O . ALA A 1 204 ? -0.136 -3.895 -20.047 1.00 97.88 204 ALA A O 1
ATOM 1622 N N . GLU A 1 205 ? -1.003 -5.258 -18.475 1.00 97.94 205 GLU A N 1
ATOM 1623 C CA . GLU A 1 205 ? -1.162 -4.217 -17.461 1.00 97.94 205 GLU A CA 1
ATOM 1624 C C . GLU A 1 205 ? 0.188 -3.736 -16.932 1.00 97.94 205 GLU A C 1
ATOM 1626 O O . GLU A 1 205 ? 0.391 -2.532 -16.842 1.00 97.94 205 GLU A O 1
ATOM 1631 N N . ALA A 1 206 ? 1.153 -4.635 -16.705 1.00 98.38 206 ALA A N 1
ATOM 1632 C CA . ALA A 1 206 ? 2.502 -4.240 -16.284 1.00 98.38 206 ALA A CA 1
ATOM 1633 C C . ALA A 1 206 ? 3.161 -3.258 -17.272 1.00 98.38 206 ALA A C 1
ATOM 1635 O O . ALA A 1 206 ? 3.771 -2.273 -16.861 1.00 98.38 206 ALA A O 1
ATOM 1636 N N . ASN A 1 207 ? 2.992 -3.476 -18.582 1.00 98.44 207 ASN A N 1
ATOM 1637 C CA . ASN A 1 207 ? 3.479 -2.542 -19.602 1.00 98.44 207 ASN A CA 1
ATOM 1638 C C . ASN A 1 207 ? 2.710 -1.208 -19.596 1.00 98.44 207 ASN A C 1
ATOM 1640 O O . ASN A 1 207 ? 3.321 -0.157 -19.786 1.00 98.44 207 ASN A O 1
ATOM 1644 N N . ARG A 1 208 ? 1.383 -1.220 -19.386 1.00 98.31 208 ARG A N 1
ATOM 1645 C CA . ARG A 1 208 ? 0.592 0.019 -19.255 1.00 98.31 208 ARG A CA 1
ATOM 1646 C C . ARG A 1 208 ? 1.042 0.835 -18.047 1.00 98.31 208 ARG A C 1
ATOM 1648 O O . ARG A 1 208 ? 1.312 2.023 -18.197 1.00 98.31 208 ARG A O 1
ATOM 1655 N N . PHE A 1 209 ? 1.185 0.174 -16.902 1.00 98.38 209 PHE A N 1
ATOM 1656 C CA . PHE A 1 209 ? 1.704 0.749 -15.671 1.00 98.38 209 PHE A CA 1
ATOM 1657 C C . PHE A 1 209 ? 3.093 1.364 -15.892 1.00 98.38 209 PHE A C 1
ATOM 1659 O O . PHE A 1 209 ? 3.276 2.559 -15.671 1.00 98.38 209 PHE A O 1
ATOM 1666 N N . LEU A 1 210 ? 4.050 0.596 -16.429 1.00 98.50 210 LEU A N 1
ATOM 1667 C CA . LEU A 1 210 ? 5.401 1.089 -16.708 1.00 98.50 210 LEU A CA 1
ATOM 1668 C C . LEU A 1 210 ? 5.379 2.362 -17.565 1.00 98.50 210 LEU A C 1
ATOM 1670 O O . LEU A 1 210 ? 6.015 3.351 -17.213 1.00 98.50 210 LEU A O 1
ATOM 1674 N N . ASN A 1 211 ? 4.629 2.356 -18.668 1.00 97.75 211 ASN A N 1
ATOM 1675 C CA . ASN A 1 211 ? 4.573 3.494 -19.587 1.00 97.75 211 ASN A CA 1
ATOM 1676 C C . ASN A 1 211 ? 3.948 4.745 -18.964 1.00 97.75 211 ASN A C 1
ATOM 1678 O O . ASN A 1 211 ? 4.327 5.853 -19.338 1.00 97.75 211 ASN A O 1
ATOM 1682 N N . HIS A 1 212 ? 3.006 4.576 -18.037 1.00 97.25 212 HIS A N 1
ATOM 1683 C CA . HIS A 1 212 ? 2.375 5.689 -17.341 1.00 97.25 212 HIS A CA 1
ATOM 1684 C C . HIS A 1 212 ? 3.303 6.288 -16.276 1.00 97.25 212 HIS A C 1
ATOM 1686 O O . HIS A 1 212 ? 3.567 7.488 -16.282 1.00 97.25 212 HIS A O 1
ATOM 1692 N N . TYR A 1 213 ? 3.838 5.445 -15.392 1.00 97.75 213 TYR A N 1
ATOM 1693 C CA . TYR A 1 213 ? 4.506 5.897 -14.171 1.00 97.75 213 TYR A CA 1
ATOM 1694 C C . TYR A 1 213 ? 5.991 6.217 -14.349 1.00 97.75 213 TYR A C 1
ATOM 1696 O O . TYR A 1 213 ? 6.533 7.036 -13.613 1.00 97.75 213 TYR A O 1
ATOM 1704 N N . VAL A 1 214 ? 6.660 5.665 -15.368 1.00 97.62 214 VAL A N 1
ATOM 1705 C CA . VAL A 1 214 ? 8.095 5.934 -15.581 1.00 97.62 214 VAL A CA 1
ATOM 1706 C C . VAL A 1 214 ? 8.382 7.400 -15.917 1.00 97.62 214 VAL A C 1
ATOM 1708 O O . VAL A 1 214 ? 9.502 7.867 -15.736 1.00 97.62 214 VAL A O 1
ATOM 1711 N N . TYR A 1 215 ? 7.366 8.144 -16.371 1.00 96.00 215 TYR A N 1
ATOM 1712 C CA . TYR A 1 215 ? 7.469 9.579 -16.633 1.00 96.00 215 TYR A CA 1
ATOM 1713 C C . TYR A 1 215 ? 7.848 10.388 -15.384 1.00 96.00 215 TYR A C 1
ATOM 1715 O O . TYR A 1 215 ? 8.469 11.441 -15.504 1.00 96.00 215 TYR A O 1
ATOM 1723 N N . TRP A 1 216 ? 7.561 9.880 -14.182 1.00 96.19 216 TRP A N 1
ATOM 1724 C CA . TRP A 1 216 ? 8.000 10.513 -12.940 1.00 96.19 216 TRP A CA 1
ATOM 1725 C C . TRP A 1 216 ? 9.521 10.732 -12.905 1.00 96.19 216 TRP A C 1
ATOM 1727 O O . TRP A 1 216 ? 9.963 11.807 -12.510 1.00 96.19 216 TRP A O 1
ATOM 1737 N N . PHE A 1 217 ? 10.325 9.783 -13.406 1.00 96.31 217 PHE A N 1
ATOM 1738 C CA . PHE A 1 217 ? 11.784 9.934 -13.468 1.00 96.31 217 PHE A CA 1
ATOM 1739 C C . PHE A 1 217 ? 12.215 11.051 -14.425 1.00 96.31 217 PHE A C 1
ATOM 1741 O O . PHE A 1 217 ? 13.137 11.799 -14.115 1.00 96.31 217 PHE A O 1
ATOM 1748 N N . ASP A 1 218 ? 11.524 11.223 -15.554 1.00 95.06 218 ASP A N 1
ATOM 1749 C CA . ASP A 1 218 ? 11.803 12.337 -16.471 1.00 95.06 218 ASP A CA 1
ATOM 1750 C C . ASP A 1 218 ? 11.574 13.684 -15.766 1.00 95.06 218 ASP A C 1
ATOM 1752 O O . ASP A 1 218 ? 12.417 14.582 -15.802 1.00 95.06 218 ASP A O 1
ATOM 1756 N N . VAL A 1 219 ? 10.459 13.805 -15.044 1.00 93.50 219 VAL A N 1
ATOM 1757 C CA . VAL A 1 219 ? 10.089 15.042 -14.344 1.00 93.50 219 VAL A CA 1
ATOM 1758 C C . VAL A 1 219 ? 10.992 15.322 -13.142 1.00 93.50 219 VAL A C 1
ATOM 1760 O O . VAL A 1 219 ? 11.395 16.466 -12.940 1.00 93.50 219 VAL A O 1
ATOM 1763 N N . LYS A 1 220 ? 11.275 14.308 -12.320 1.00 92.88 220 LYS A N 1
ATOM 1764 C CA . LYS A 1 220 ? 11.893 14.477 -10.993 1.00 92.88 220 LYS A CA 1
ATOM 1765 C C . LYS A 1 220 ? 13.389 14.196 -10.960 1.00 92.88 220 LYS A C 1
ATOM 1767 O O . LYS A 1 220 ? 14.036 14.564 -9.986 1.00 92.88 220 LYS A O 1
ATOM 1772 N N . ILE A 1 221 ? 13.941 13.546 -11.984 1.00 93.12 221 ILE A N 1
ATOM 1773 C CA . ILE A 1 221 ? 15.362 13.189 -12.046 1.00 93.12 221 ILE A CA 1
ATOM 1774 C C . ILE A 1 221 ? 16.029 13.844 -13.248 1.00 93.12 221 ILE A C 1
ATOM 1776 O O . ILE A 1 221 ? 16.972 14.619 -13.066 1.00 93.12 221 ILE A O 1
ATOM 1780 N N . ASP A 1 222 ? 15.557 13.561 -14.462 1.00 92.88 222 ASP A N 1
ATOM 1781 C CA . ASP A 1 222 ? 16.236 13.991 -15.691 1.00 92.88 222 ASP A CA 1
ATOM 1782 C C . ASP A 1 222 ? 16.211 15.520 -15.823 1.00 92.88 222 ASP A C 1
ATOM 1784 O O . ASP A 1 222 ? 17.242 16.137 -16.098 1.00 92.88 222 ASP A O 1
ATOM 1788 N N . ASN A 1 223 ? 15.056 16.130 -15.539 1.00 87.12 223 ASN A N 1
ATOM 1789 C CA . ASN A 1 223 ? 14.844 17.575 -15.632 1.00 87.12 223 ASN A CA 1
ATOM 1790 C C . ASN A 1 223 ? 15.029 18.335 -14.304 1.00 87.12 223 ASN A C 1
ATOM 1792 O O . ASN A 1 223 ? 14.877 19.557 -14.277 1.00 87.12 223 ASN A O 1
ATOM 1796 N N . ASP A 1 224 ? 15.370 17.649 -13.209 1.00 79.44 224 ASP A N 1
ATOM 1797 C CA . ASP A 1 224 ? 15.605 18.291 -11.913 1.00 79.44 224 ASP A CA 1
ATOM 1798 C C . ASP A 1 224 ? 17.091 18.660 -11.729 1.00 79.44 224 ASP A C 1
ATOM 1800 O O . ASP A 1 224 ? 18.016 17.927 -12.103 1.00 79.44 224 ASP A O 1
ATOM 1804 N N . SER A 1 225 ? 17.313 19.804 -11.082 1.00 74.56 225 SER A N 1
ATOM 1805 C CA . SER A 1 225 ? 18.586 20.230 -10.493 1.00 74.56 225 SER A CA 1
ATOM 1806 C C . SER A 1 225 ? 19.112 19.296 -9.393 1.00 74.56 225 SER A C 1
ATOM 1808 O O . SER A 1 225 ? 20.266 19.436 -8.983 1.00 74.56 225 SER A O 1
ATOM 1810 N N . TYR A 1 226 ? 18.293 18.340 -8.937 1.00 69.12 226 TYR A N 1
ATOM 1811 C CA . TYR A 1 226 ? 18.682 17.253 -8.044 1.00 69.12 226 TYR A CA 1
ATOM 1812 C C . TYR A 1 226 ? 20.014 16.618 -8.475 1.00 69.12 226 TYR A C 1
ATOM 1814 O O . TYR A 1 226 ? 20.177 16.159 -9.613 1.00 69.12 226 TYR A O 1
ATOM 1822 N N . TYR A 1 227 ? 20.968 16.597 -7.543 1.00 69.88 227 TYR A N 1
ATOM 1823 C CA . TYR A 1 227 ? 22.303 16.044 -7.727 1.00 69.88 227 TYR A CA 1
ATOM 1824 C C . TYR A 1 227 ? 22.572 14.989 -6.653 1.00 69.88 227 TYR A C 1
ATOM 1826 O O . TYR A 1 227 ? 22.673 15.298 -5.468 1.00 69.88 227 TYR A O 1
ATOM 1834 N N . SER A 1 228 ? 22.725 13.746 -7.095 1.00 81.38 228 SER A N 1
ATOM 1835 C CA . SER A 1 228 ? 23.181 12.613 -6.294 1.00 81.38 228 SER A CA 1
ATOM 1836 C C . SER A 1 228 ? 24.158 11.798 -7.133 1.00 81.38 228 SER A C 1
ATOM 1838 O O . SER A 1 228 ? 24.024 11.723 -8.357 1.00 81.38 228 SER A O 1
ATOM 1840 N N . THR A 1 229 ? 25.133 11.156 -6.492 1.00 85.00 229 THR A N 1
ATOM 1841 C CA . THR A 1 229 ? 26.028 10.196 -7.158 1.00 85.00 229 THR A CA 1
ATOM 1842 C C . THR A 1 229 ? 25.274 8.996 -7.730 1.00 85.00 229 THR A C 1
ATOM 1844 O O . THR A 1 229 ? 25.762 8.344 -8.651 1.00 85.00 229 THR A O 1
ATOM 1847 N N . GLU A 1 230 ? 24.075 8.721 -7.220 1.00 85.69 230 GLU A N 1
ATOM 1848 C CA . GLU A 1 230 ? 23.215 7.617 -7.648 1.00 85.69 230 GLU A CA 1
ATOM 1849 C C . GLU A 1 230 ? 22.236 8.019 -8.750 1.00 85.69 230 GLU A C 1
ATOM 1851 O O . GLU A 1 230 ? 21.694 7.146 -9.426 1.00 85.69 230 GLU A O 1
ATOM 1856 N N . LYS A 1 231 ? 22.083 9.326 -9.019 1.00 88.12 231 LYS A N 1
ATOM 1857 C CA . LYS A 1 231 ? 21.220 9.868 -10.082 1.00 88.12 231 LYS A CA 1
ATOM 1858 C C . LYS A 1 231 ? 21.322 9.101 -11.412 1.00 88.12 231 LYS A C 1
ATOM 1860 O O . LYS A 1 231 ? 20.273 8.764 -11.959 1.00 88.12 231 LYS A O 1
ATOM 1865 N N . PRO A 1 232 ? 22.520 8.748 -11.935 1.00 93.06 232 PRO A N 1
ATOM 1866 C CA . PRO A 1 232 ? 22.626 8.013 -13.199 1.00 93.06 232 PRO A CA 1
ATOM 1867 C C . PRO A 1 232 ? 21.892 6.662 -13.219 1.00 93.06 232 PRO A C 1
ATOM 1869 O O . PRO A 1 232 ? 21.552 6.162 -14.289 1.00 93.06 232 PRO A O 1
ATOM 1872 N N . GLN A 1 233 ? 21.646 6.051 -12.057 1.00 93.50 233 GLN A N 1
ATOM 1873 C CA . GLN A 1 233 ? 20.956 4.765 -11.941 1.00 93.50 233 GLN A CA 1
ATOM 1874 C C . GLN A 1 233 ? 19.435 4.872 -12.089 1.00 93.50 233 GLN A C 1
ATOM 1876 O O . GLN A 1 233 ? 18.796 3.848 -12.368 1.00 93.50 233 GLN A O 1
ATOM 1881 N N . PHE A 1 234 ? 18.896 6.079 -11.912 1.00 94.94 234 PHE A N 1
ATOM 1882 C CA . PHE A 1 234 ? 17.470 6.395 -11.882 1.00 94.94 234 PHE A CA 1
ATOM 1883 C C . PHE A 1 234 ? 17.052 7.376 -12.984 1.00 94.94 234 PHE A C 1
ATOM 1885 O O . PHE A 1 234 ? 15.946 7.903 -12.946 1.00 94.94 234 PHE A O 1
ATOM 1892 N N . LEU A 1 235 ? 17.910 7.606 -13.985 1.00 95.81 235 LEU A N 1
ATOM 1893 C CA . LEU A 1 235 ? 17.496 8.312 -15.199 1.00 95.81 235 LEU A CA 1
ATOM 1894 C C . LEU A 1 235 ? 16.314 7.587 -15.851 1.00 95.81 235 LEU A C 1
ATOM 1896 O O . LEU A 1 235 ? 16.276 6.350 -15.837 1.00 95.81 235 LEU A O 1
ATOM 1900 N N . CYS A 1 236 ? 15.390 8.328 -16.463 1.00 96.75 236 CYS A N 1
ATOM 1901 C CA . CYS A 1 236 ? 14.130 7.779 -16.979 1.00 96.75 236 CYS A CA 1
ATOM 1902 C C . CYS A 1 236 ? 14.340 6.569 -17.901 1.00 96.75 236 CYS A C 1
ATOM 1904 O O . CYS A 1 236 ? 13.758 5.501 -17.687 1.00 96.75 236 CYS A O 1
ATOM 1906 N N . ASP A 1 237 ? 15.241 6.683 -18.878 1.00 97.69 237 ASP A N 1
ATOM 1907 C CA . ASP A 1 237 ? 15.545 5.591 -19.810 1.00 97.69 237 ASP A CA 1
ATOM 1908 C C . ASP A 1 237 ? 16.234 4.395 -19.135 1.00 97.69 237 ASP A C 1
ATOM 1910 O O . ASP A 1 237 ? 16.002 3.238 -19.508 1.00 97.69 237 ASP A O 1
ATOM 1914 N N . VAL A 1 238 ? 17.051 4.649 -18.109 1.00 97.75 238 VAL A N 1
ATOM 1915 C CA . VAL A 1 238 ? 17.728 3.599 -17.336 1.00 97.75 238 VAL A CA 1
ATOM 1916 C C . VAL A 1 238 ? 16.711 2.824 -16.500 1.00 97.75 238 VAL A C 1
ATOM 1918 O O . VAL A 1 238 ? 16.696 1.589 -16.553 1.00 97.75 238 VAL A O 1
ATOM 1921 N N . ALA A 1 239 ? 15.839 3.527 -15.772 1.00 97.81 239 ALA A N 1
ATOM 1922 C CA . ALA A 1 239 ? 14.764 2.936 -14.982 1.00 97.81 239 ALA A CA 1
ATOM 1923 C C . ALA A 1 239 ? 13.801 2.139 -15.875 1.00 97.81 239 ALA A C 1
ATOM 1925 O O . ALA A 1 239 ? 13.569 0.952 -15.621 1.00 97.81 239 ALA A O 1
ATOM 1926 N N . ARG A 1 240 ? 13.345 2.733 -16.990 1.00 98.56 240 ARG A N 1
ATOM 1927 C CA . ARG A 1 240 ? 12.508 2.063 -17.999 1.00 98.56 240 ARG A CA 1
ATOM 1928 C C . ARG A 1 240 ? 13.144 0.766 -18.481 1.00 98.56 240 ARG A C 1
ATOM 1930 O O . ARG A 1 240 ? 12.501 -0.280 -18.470 1.00 98.56 240 ARG A O 1
ATOM 1937 N N . GLY A 1 241 ? 14.415 0.818 -18.880 1.00 98.44 241 GLY A N 1
ATOM 1938 C CA . GLY A 1 241 ? 15.132 -0.346 -19.392 1.00 98.44 241 GLY A CA 1
ATOM 1939 C C . GLY A 1 241 ? 15.267 -1.469 -18.362 1.00 98.44 241 GLY A C 1
ATOM 1940 O O . GLY A 1 241 ? 15.133 -2.641 -18.716 1.00 98.44 241 GLY A O 1
ATOM 1941 N N . LYS A 1 242 ? 15.514 -1.137 -17.087 1.00 98.19 242 LYS A N 1
ATOM 1942 C CA . LYS A 1 242 ? 15.571 -2.124 -15.997 1.00 98.19 242 LYS A CA 1
ATOM 1943 C C . LYS A 1 242 ? 14.209 -2.785 -15.764 1.00 98.19 242 LYS A C 1
ATOM 1945 O O . LYS A 1 242 ? 14.133 -4.010 -15.808 1.00 98.19 242 LYS A O 1
ATOM 1950 N N . LEU A 1 243 ? 13.147 -1.997 -15.604 1.00 98.38 243 LEU A N 1
ATOM 1951 C CA . LEU A 1 243 ? 11.795 -2.500 -15.334 1.00 98.38 243 LEU A CA 1
ATOM 1952 C C . LEU A 1 243 ? 11.219 -3.294 -16.519 1.00 98.38 243 LEU A C 1
ATOM 1954 O O . LEU A 1 243 ? 10.626 -4.355 -16.330 1.00 98.38 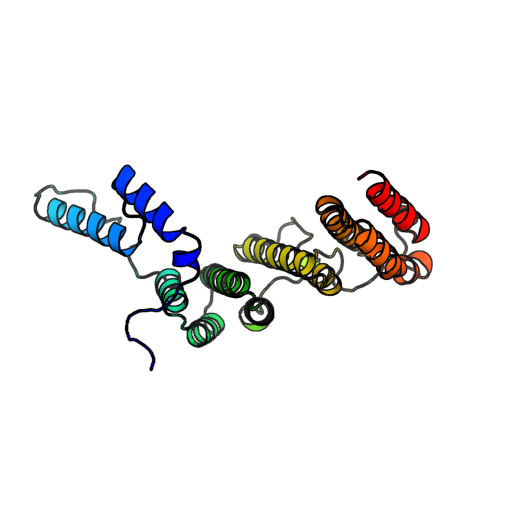243 LEU A O 1
ATOM 1958 N N . GLN A 1 244 ? 11.474 -2.863 -17.758 1.00 98.50 244 GLN A N 1
ATOM 1959 C CA . GLN A 1 244 ? 11.051 -3.600 -18.953 1.00 98.50 244 GLN A CA 1
ATOM 1960 C C . GLN A 1 244 ? 11.708 -4.985 -19.042 1.00 98.50 244 GLN A C 1
ATOM 1962 O O . GLN A 1 244 ? 11.064 -5.951 -19.456 1.00 98.50 244 GLN A O 1
ATOM 1967 N N . ARG A 1 245 ? 12.983 -5.116 -18.643 1.00 98.06 245 ARG A N 1
ATOM 1968 C CA . ARG A 1 245 ? 13.658 -6.425 -18.599 1.00 98.06 245 ARG A CA 1
ATOM 1969 C C . ARG A 1 245 ? 12.972 -7.386 -17.632 1.00 98.06 245 ARG A C 1
ATOM 1971 O O . ARG A 1 245 ? 12.891 -8.569 -17.948 1.00 98.06 245 ARG A O 1
ATOM 1978 N N . ILE A 1 246 ? 12.455 -6.889 -16.509 1.00 96.94 246 ILE A N 1
ATOM 1979 C CA . ILE A 1 246 ? 11.696 -7.703 -15.550 1.00 96.94 246 ILE A CA 1
ATOM 1980 C C . ILE A 1 246 ? 10.434 -8.246 -16.223 1.00 96.94 246 ILE A C 1
ATOM 1982 O O . ILE A 1 246 ? 10.252 -9.460 -16.260 1.00 96.94 246 ILE A O 1
ATOM 1986 N N . ILE A 1 247 ? 9.635 -7.378 -16.855 1.00 97.56 247 ILE A N 1
ATOM 1987 C CA . ILE A 1 247 ? 8.410 -7.780 -17.573 1.00 97.56 247 ILE A CA 1
ATOM 1988 C C . ILE A 1 247 ? 8.699 -8.848 -18.639 1.00 97.56 247 ILE A C 1
ATOM 1990 O O . ILE A 1 247 ? 7.918 -9.782 -18.808 1.00 97.56 247 ILE A O 1
ATOM 1994 N N . ASN A 1 248 ? 9.822 -8.718 -19.350 1.00 96.75 248 ASN A N 1
ATOM 1995 C CA . ASN A 1 248 ? 10.212 -9.645 -20.414 1.00 96.75 248 ASN A CA 1
ATOM 1996 C C . ASN A 1 248 ? 10.758 -10.993 -19.901 1.00 96.75 248 ASN A C 1
ATOM 1998 O O . ASN A 1 248 ? 10.883 -11.919 -20.700 1.00 96.75 248 ASN A O 1
ATOM 2002 N N . THR A 1 249 ? 11.150 -11.083 -18.624 1.00 94.44 249 THR A N 1
ATOM 2003 C CA . THR A 1 249 ? 11.760 -12.290 -18.033 1.00 94.44 249 THR A CA 1
ATOM 2004 C C . THR A 1 249 ? 10.721 -13.247 -17.451 1.00 94.44 249 THR A C 1
ATOM 2006 O O . THR A 1 249 ? 10.909 -14.462 -17.523 1.00 94.44 249 THR A O 1
ATOM 2009 N N . TYR A 1 250 ? 9.642 -12.710 -16.873 1.00 88.75 250 TYR A N 1
ATOM 2010 C CA . TYR A 1 250 ? 8.434 -13.485 -16.559 1.00 88.75 250 TYR A CA 1
ATOM 2011 C C . TYR A 1 250 ? 7.783 -13.968 -17.851 1.00 88.75 250 TYR A C 1
ATOM 2013 O O . TYR A 1 250 ? 6.891 -14.847 -17.822 1.00 88.75 250 TYR A O 1
#

Radius of gyration: 24.57 Å; chains: 1; bounding box: 66×53×71 Å

pLDDT: mean 77.04, std 20.18, range [31.55, 98.56]

Sequence (250 aa):
MKIPGLSFSLKRAVGISAIKQKVSKATGIPSTRQGLERKIGGSLMKAVKGKSKMCLLILVPFVLASCSANFEKMIEEGRYNDAEKILKKMKGIEKYDCAEMLI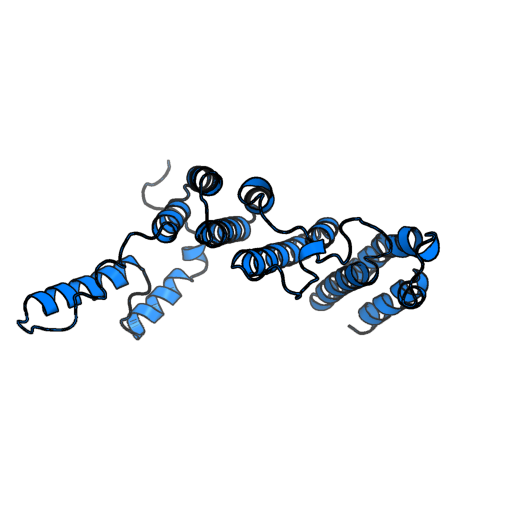DEYIDLEEYEKAVNVYEKCTPEHCSNDQLDYPSLYCHGAGDDYELNVTAKFRKVFMETGEYDKVWQYSMWDSSHDNGYNAEAYYQYMNDVILYLCSIGNKAEANRFLNHYVYWFDVKIDNDSYYSTEKPQFLCDVARGKLQRIINTY

Secondary structure (DSSP, 8-state):
---TT----HHHHTSHHHHHHHHHHHH---SSHHHHHHHHHHHHHHHHTS---SSTTSSSTT-S--HHHHHHHHHHTT-HHHHHHHHTT--STHHHHHHHHHHHHHHHTT-HHHHHHIIIIISTTPPPGGGSS--SSS--SHHHHHHHHHHHHHHHHHHHHT-HHHHHHTS--SSSSSSGGGHHHHHHHHHHHHHHHHHTT-HHHHHHHHHHHTHHHIIIIISS----TTGGGS-HHHHHHHHHHHHHH-

Foldseek 3Di:
DDDPPDPPDVCVVVCVVVVLVVCCVVVVQRSDPVSNCCVVVVVVVVVVVDDDDDDPPPPPVVPPCPPQNVLVVCVVVVVLVVLLVVLLVDDDLVSLVSLVSSLVSCVVVVVNVVSVCSVCPSPVVADALLVLPDPDDDDDGSSNVSLVVSLVSQLVSCLVVVVLVVNLRSWRANDPDLALSRLVSLLVSLLVSLLSCVVVVNLVVNVVSLVVSLCSLVVHQVPDPDDDPCSVCRRSVNSSVVSVVVSVVD